Protein AF-A0A945VZC8-F1 (afdb_monomer_lite)

Secondary structure (DSSP, 8-state):
-PPP------------GGGSTT-EEEETTTEEEEEEEEEETTEEEEEETTT--EEEE-HHHHHTT----SSS-S-----PPPGGGSTT-EEE-SSS-EEEEEEEEETTEEEEEETTT--EEEE-HHHHHTT----TT---BTTTBB--SSS----TT-HHHHHHHHHHHHHHIIIIISTTSGGGTT-EE-GGGGBHHHHHHHHHHHHHT-SS-S-TTEEEESTTTSTT--EESTTT-EEEEHHHHHHHHT----SSSPTTEEEETTTTEEEEEEEEE-TTS-EEEEEEEEESSHHHHHHHHHHHHHHHHHHHHHHHHHTT-S-HHHHHHHHT--PPP---TT-S----------

Foldseek 3Di:
DDDDDDDDDDDDPPPDPCQDFQRWAAAPPQGIKTFHDDDDQAFTWIARPPPRDIDTGGVVCRNVNNDDRPVDDPDPPPPDQPPCQDFQRKFAAPQQGIKTFHDDPDQAWTWIARPPPRDIDTGGVVCRNVSVDDDQLRLRQLRQAGAHDDDLDPPPPPPLSVVLVVQLSVLCCLARPVCCDDPSPVAHEDSLSSHSVSSSVLLVVLVVVVAQHPPPFWHWDQCLLPNPDRYHDSNRIDIDGNQLVCQVPVQDDDDDAFPQWDQDPVVRWIWGWGWHADPVRDIDIGTQDTHNDSVVNVVSNFVVSLVVQLVVLVVCVVVSNHDPSSSVSSNVDGDDTPDPDPPPDDDPPDDDDD

Structure (mmCIF, N/CA/C/O backbone):
data_AF-A0A945VZC8-F1
#
_entry.id   AF-A0A945VZC8-F1
#
loop_
_atom_site.group_PDB
_atom_site.id
_atom_site.type_symbol
_atom_site.label_atom_id
_atom_site.label_alt_id
_atom_site.label_comp_id
_atom_site.label_asym_id
_atom_site.label_entity_id
_atom_site.label_seq_id
_atom_site.pdbx_PDB_ins_code
_atom_site.Cartn_x
_atom_site.Cartn_y
_atom_site.Cartn_z
_atom_site.occupancy
_atom_site.B_iso_or_equiv
_atom_site.auth_seq_id
_atom_site.auth_comp_id
_atom_site.auth_asym_id
_atom_site.auth_atom_id
_atom_site.pdbx_PDB_model_num
ATOM 1 N N . MET A 1 1 ? 90.413 2.490 -45.637 1.00 42.25 1 MET A N 1
ATOM 2 C CA . MET A 1 1 ? 89.866 2.852 -46.964 1.00 42.25 1 MET A CA 1
ATOM 3 C C . MET A 1 1 ? 88.617 2.009 -47.218 1.00 42.25 1 MET A C 1
ATOM 5 O O . MET A 1 1 ? 88.777 0.811 -47.419 1.00 42.25 1 MET A O 1
ATOM 9 N N . PRO A 1 2 ? 87.388 2.546 -47.124 1.00 40.03 2 PRO A N 1
ATOM 10 C CA . PRO A 1 2 ? 86.187 1.791 -47.471 1.00 40.03 2 PRO A CA 1
ATOM 11 C C . PRO A 1 2 ? 85.975 1.807 -48.992 1.00 40.03 2 PRO A C 1
ATOM 13 O O . PRO A 1 2 ? 86.081 2.849 -49.635 1.00 40.03 2 PRO A O 1
ATOM 16 N N . THR A 1 3 ? 85.696 0.640 -49.567 1.00 38.84 3 THR A N 1
ATOM 17 C CA . THR A 1 3 ? 85.387 0.455 -50.989 1.00 38.84 3 THR A CA 1
ATOM 18 C C . THR A 1 3 ? 84.028 1.077 -51.348 1.00 38.84 3 THR A C 1
ATOM 20 O O . THR A 1 3 ? 83.071 0.962 -50.576 1.00 38.84 3 THR A O 1
ATOM 23 N N . PRO A 1 4 ? 83.891 1.739 -52.512 1.00 42.59 4 PRO A N 1
ATOM 24 C CA . PRO A 1 4 ? 82.626 2.337 -52.913 1.00 42.59 4 PRO A CA 1
ATOM 25 C C . PRO A 1 4 ? 81.632 1.259 -53.360 1.00 42.59 4 PRO A C 1
ATOM 27 O O . PRO A 1 4 ? 81.915 0.421 -54.216 1.00 42.59 4 PRO A O 1
ATOM 30 N N . ARG A 1 5 ? 80.429 1.301 -52.781 1.00 37.59 5 ARG A N 1
ATOM 31 C CA . ARG A 1 5 ? 79.285 0.470 -53.175 1.00 37.59 5 ARG A CA 1
ATOM 32 C C . ARG A 1 5 ? 78.797 0.906 -54.559 1.00 37.59 5 ARG A C 1
ATOM 34 O O . ARG A 1 5 ? 78.208 1.977 -54.703 1.00 37.59 5 ARG A O 1
ATOM 41 N N . VAL A 1 6 ? 79.006 0.054 -55.559 1.00 43.59 6 VAL A N 1
ATOM 42 C CA . VAL A 1 6 ? 78.414 0.195 -56.894 1.00 43.59 6 VAL A CA 1
ATOM 43 C C . VAL A 1 6 ? 76.890 0.116 -56.764 1.00 43.59 6 VAL A C 1
ATOM 45 O O . VAL A 1 6 ? 76.336 -0.898 -56.337 1.00 43.59 6 VAL A O 1
ATOM 48 N N . LYS A 1 7 ? 76.195 1.209 -57.091 1.00 42.88 7 LYS A N 1
ATOM 49 C CA . LYS A 1 7 ? 74.736 1.215 -57.237 1.00 42.88 7 LYS A CA 1
ATOM 50 C C . LYS A 1 7 ? 74.393 0.623 -58.602 1.00 42.88 7 LYS A C 1
ATOM 52 O O . LYS A 1 7 ? 74.585 1.285 -59.615 1.00 42.88 7 LYS A O 1
ATOM 57 N N . ASN A 1 8 ? 73.844 -0.590 -58.622 1.00 36.81 8 ASN A N 1
ATOM 58 C CA . ASN A 1 8 ? 73.174 -1.102 -59.817 1.00 36.81 8 ASN A CA 1
ATOM 59 C C . ASN A 1 8 ? 71.902 -0.276 -60.083 1.00 36.81 8 ASN A C 1
ATOM 61 O O . ASN A 1 8 ? 71.066 -0.155 -59.178 1.00 36.81 8 ASN A O 1
ATOM 65 N N . PRO A 1 9 ? 71.707 0.272 -61.294 1.00 39.69 9 PRO A N 1
ATOM 66 C CA . PRO A 1 9 ? 70.454 0.911 -61.659 1.00 39.69 9 PRO A CA 1
ATOM 67 C C . PRO A 1 9 ? 69.383 -0.173 -61.836 1.00 39.69 9 PRO A C 1
ATOM 69 O O . PRO A 1 9 ? 69.501 -1.042 -62.694 1.00 39.69 9 PRO A O 1
ATOM 72 N N . ARG A 1 10 ? 68.324 -0.146 -61.019 1.00 36.91 10 ARG A N 1
ATOM 73 C CA . ARG A 1 10 ? 67.124 -0.953 -61.284 1.00 36.91 10 ARG A CA 1
ATOM 74 C C . ARG A 1 10 ? 66.257 -0.225 -62.303 1.00 36.91 10 ARG A C 1
ATOM 76 O O . ARG A 1 10 ? 65.386 0.558 -61.933 1.00 36.91 10 ARG A O 1
ATOM 83 N N . THR A 1 11 ? 66.478 -0.505 -63.579 1.00 43.47 11 THR A N 1
ATOM 84 C CA . THR A 1 11 ? 65.446 -0.372 -64.608 1.00 43.47 11 THR A CA 1
ATOM 85 C C . THR A 1 11 ? 64.621 -1.658 -64.619 1.00 43.47 11 THR A C 1
ATOM 87 O O . THR A 1 11 ? 65.109 -2.724 -64.971 1.00 43.47 11 THR A O 1
ATOM 90 N N . SER A 1 12 ? 63.367 -1.572 -64.178 1.00 39.38 12 SER A N 1
ATOM 91 C CA . SER A 1 12 ? 62.349 -2.603 -64.418 1.00 39.38 12 SER A CA 1
ATOM 92 C C . SER A 1 12 ? 60.968 -1.973 -64.274 1.00 39.38 12 SER A C 1
ATOM 94 O O . SER A 1 12 ? 60.291 -2.114 -63.256 1.00 39.38 12 SER A O 1
ATOM 96 N N . THR A 1 13 ? 60.545 -1.233 -65.296 1.00 48.62 13 THR A N 1
ATOM 97 C CA . THR A 1 13 ? 59.128 -0.968 -65.570 1.00 48.62 13 THR A CA 1
ATOM 98 C C . THR A 1 13 ? 58.495 -2.237 -66.134 1.00 48.62 13 THR A C 1
ATOM 100 O O . THR A 1 13 ? 58.135 -2.307 -67.302 1.00 48.62 13 THR A O 1
ATOM 103 N N . THR A 1 14 ? 58.383 -3.269 -65.304 1.00 51.91 14 THR A N 1
ATOM 104 C CA . THR A 1 14 ? 57.480 -4.389 -65.561 1.00 51.91 14 THR A CA 1
ATOM 105 C C . THR A 1 14 ? 56.117 -3.979 -65.026 1.00 51.91 14 THR A C 1
ATOM 107 O O . THR A 1 14 ? 55.941 -3.785 -63.821 1.00 51.91 14 THR A O 1
ATOM 110 N N . LYS A 1 15 ? 55.175 -3.752 -65.943 1.00 57.34 15 LYS A N 1
ATOM 111 C CA . LYS A 1 15 ? 53.761 -3.505 -65.652 1.00 57.34 15 LYS A CA 1
ATOM 112 C C . LYS A 1 15 ? 53.266 -4.701 -64.830 1.00 57.34 15 LYS A C 1
ATOM 114 O O . LYS A 1 15 ? 53.321 -5.824 -65.323 1.00 57.34 15 LYS A O 1
ATOM 119 N N . ASN A 1 16 ? 52.901 -4.503 -63.560 1.00 69.62 16 ASN A N 1
ATOM 120 C CA . ASN A 1 16 ? 52.359 -5.617 -62.785 1.00 69.62 16 ASN A CA 1
ATOM 121 C C . ASN A 1 16 ? 50.977 -5.964 -63.372 1.00 69.62 16 ASN A C 1
ATOM 123 O O . ASN A 1 16 ? 50.154 -5.053 -63.486 1.00 69.62 16 ASN A O 1
ATOM 127 N N . PRO A 1 17 ? 50.710 -7.231 -63.734 1.00 79.31 17 PRO A N 1
ATOM 128 C CA . PRO A 1 17 ? 49.444 -7.632 -64.358 1.00 79.31 17 PRO A CA 1
ATOM 129 C C . PRO A 1 17 ? 48.239 -7.409 -63.432 1.00 79.31 17 PRO A C 1
ATOM 131 O O . PRO A 1 17 ? 47.127 -7.179 -63.885 1.00 79.31 17 PRO A O 1
ATOM 134 N N . ASP A 1 18 ? 48.469 -7.380 -62.117 1.00 82.19 18 ASP A N 1
ATOM 135 C CA . ASP A 1 18 ? 47.458 -7.048 -61.111 1.00 82.19 18 ASP A CA 1
ATOM 136 C C . ASP A 1 18 ? 47.086 -5.550 -61.062 1.00 82.19 18 ASP A C 1
ATOM 138 O O . ASP A 1 18 ? 46.228 -5.166 -60.274 1.00 82.19 18 ASP A O 1
ATOM 142 N N . MET A 1 19 ? 47.704 -4.695 -61.883 1.00 88.56 19 MET A N 1
ATOM 143 C CA . MET A 1 19 ? 47.441 -3.250 -61.971 1.00 88.56 19 MET A CA 1
ATOM 144 C C . MET A 1 19 ? 46.997 -2.816 -63.374 1.00 88.56 19 MET A C 1
ATOM 146 O O . MET A 1 19 ? 47.158 -1.652 -63.748 1.00 88.56 19 MET A O 1
ATOM 150 N N . GLU A 1 20 ? 46.476 -3.743 -64.175 1.00 88.12 20 GLU A N 1
ATOM 151 C CA . GLU A 1 20 ? 45.868 -3.405 -65.459 1.00 88.12 20 GLU A CA 1
ATOM 152 C C . GLU A 1 20 ? 44.531 -2.676 -65.277 1.00 88.12 20 GLU A C 1
ATOM 154 O O . GLU A 1 20 ? 43.809 -2.884 -64.300 1.00 88.12 20 GLU A O 1
ATOM 159 N N . THR A 1 21 ? 44.215 -1.785 -66.218 1.00 89.38 21 THR A N 1
ATOM 160 C CA . THR A 1 21 ? 42.948 -1.047 -66.225 1.00 89.38 21 THR A CA 1
ATOM 161 C C . THR A 1 21 ? 41.769 -2.023 -66.274 1.00 89.38 21 THR A C 1
ATOM 163 O O . THR A 1 21 ? 41.770 -2.953 -67.076 1.00 89.38 21 THR A O 1
ATOM 166 N N . GLY A 1 22 ? 40.770 -1.804 -65.418 1.00 86.69 22 GLY A N 1
ATOM 167 C CA . GLY A 1 22 ? 39.594 -2.660 -65.250 1.00 86.69 22 GLY A CA 1
ATOM 168 C C . GLY A 1 22 ? 39.742 -3.743 -64.175 1.00 86.69 22 GLY A C 1
ATOM 169 O O . GLY A 1 22 ? 38.752 -4.365 -63.795 1.00 86.69 22 GLY A O 1
ATOM 170 N N . ILE A 1 23 ? 40.946 -3.970 -63.631 1.00 91.56 23 ILE A N 1
ATOM 171 C CA . ILE A 1 23 ? 41.131 -4.916 -62.522 1.00 91.56 23 ILE A CA 1
ATOM 172 C C . ILE A 1 23 ? 40.536 -4.341 -61.235 1.00 91.56 23 ILE A C 1
ATOM 174 O O . ILE A 1 23 ? 40.828 -3.209 -60.844 1.00 91.56 23 ILE A O 1
ATOM 178 N N . VAL A 1 24 ? 39.742 -5.156 -60.541 1.00 90.81 24 VAL A N 1
ATOM 179 C CA . VAL A 1 24 ? 39.107 -4.794 -59.271 1.00 90.81 24 VAL A CA 1
ATOM 180 C C . VAL A 1 24 ? 39.854 -5.425 -58.097 1.00 90.81 24 VAL A C 1
ATOM 182 O O . VAL A 1 24 ? 40.040 -6.638 -58.030 1.00 90.81 24 VAL A O 1
ATOM 185 N N . HIS A 1 25 ? 40.238 -4.589 -57.137 1.00 90.88 25 HIS A N 1
ATOM 186 C CA . HIS A 1 25 ? 40.805 -4.968 -55.842 1.00 90.88 25 HIS A CA 1
ATOM 187 C C . HIS A 1 25 ? 39.786 -4.751 -54.726 1.00 90.88 25 HIS A C 1
ATOM 189 O O . HIS A 1 25 ? 38.831 -3.996 -54.881 1.00 90.88 25 HIS A O 1
ATOM 195 N N . GLN A 1 26 ? 40.001 -5.373 -53.567 1.00 87.38 26 GLN A N 1
ATOM 196 C CA . GLN A 1 26 ? 39.149 -5.171 -52.392 1.00 87.38 26 GLN A CA 1
ATOM 197 C C . GLN A 1 26 ? 39.834 -4.271 -51.361 1.00 87.38 26 GLN A C 1
ATOM 199 O O . GLN A 1 26 ? 40.908 -4.597 -50.851 1.00 87.38 26 GLN A O 1
ATOM 204 N N . SER A 1 27 ? 39.201 -3.146 -51.013 1.00 87.00 27 SER A N 1
ATOM 205 C CA . SER A 1 27 ? 39.604 -2.351 -49.851 1.00 87.00 27 SER A CA 1
ATOM 206 C C . SER A 1 27 ? 39.140 -3.024 -48.561 1.00 87.00 27 SER A C 1
ATOM 208 O O . SER A 1 27 ? 38.022 -3.521 -48.466 1.00 87.00 27 SER A O 1
ATOM 210 N N . LYS A 1 28 ? 39.960 -2.964 -47.506 1.00 82.31 28 LYS A N 1
ATOM 211 C CA . LYS A 1 28 ? 39.637 -3.537 -46.188 1.00 82.31 28 LYS A CA 1
ATOM 212 C C . LYS A 1 28 ? 38.388 -2.944 -45.538 1.00 82.31 28 LYS A C 1
ATOM 214 O O . LYS A 1 28 ? 37.810 -3.571 -44.655 1.00 82.31 28 LYS A O 1
ATOM 219 N N . HIS A 1 29 ? 38.032 -1.707 -45.882 1.00 77.38 29 HIS A N 1
ATOM 220 C CA . HIS A 1 29 ? 36.982 -0.963 -45.177 1.00 77.38 29 HIS A CA 1
ATOM 221 C C . HIS A 1 29 ? 36.046 -0.164 -46.086 1.00 77.38 29 HIS A C 1
ATOM 223 O O . HIS A 1 29 ? 35.143 0.481 -45.565 1.00 77.38 29 HIS A O 1
ATOM 229 N N . TYR A 1 30 ? 36.291 -0.147 -47.397 1.00 80.94 30 TYR A N 1
ATOM 230 C CA . TYR A 1 30 ? 35.628 0.776 -48.324 1.00 80.94 30 TYR A CA 1
ATOM 231 C C . TYR A 1 30 ? 35.139 0.084 -49.607 1.00 80.94 30 TYR A C 1
ATOM 233 O O . TYR A 1 30 ? 34.894 0.750 -50.603 1.00 80.94 30 TYR A O 1
ATOM 241 N N . GLY A 1 31 ? 35.028 -1.248 -49.587 1.00 82.50 31 GLY A N 1
ATOM 242 C CA . GLY A 1 31 ? 34.472 -2.018 -50.698 1.00 82.50 31 GLY A CA 1
ATOM 243 C C . GLY A 1 31 ? 35.411 -2.184 -51.905 1.00 82.50 31 GLY A C 1
ATOM 244 O O . GLY A 1 31 ? 36.629 -1.988 -51.781 1.00 82.50 31 GLY A O 1
ATOM 245 N N . PRO A 1 32 ? 34.863 -2.588 -53.066 1.00 88.75 32 PRO A N 1
ATOM 246 C CA . PRO A 1 32 ? 35.633 -2.881 -54.271 1.00 88.75 32 PRO A CA 1
ATOM 247 C C . PRO A 1 32 ? 36.154 -1.617 -54.965 1.00 88.75 32 PRO A C 1
ATOM 249 O O . PRO A 1 32 ? 35.458 -0.601 -55.074 1.00 88.75 32 PRO A O 1
ATOM 252 N N . VAL A 1 33 ? 37.376 -1.709 -55.486 1.00 91.88 33 VAL A N 1
ATOM 253 C CA . VAL A 1 33 ? 38.143 -0.608 -56.070 1.00 91.88 33 VAL A CA 1
ATOM 254 C C . VAL A 1 33 ? 38.693 -1.013 -57.432 1.00 91.88 33 VAL A C 1
ATOM 256 O O . VAL A 1 33 ? 39.518 -1.916 -57.523 1.00 91.88 33 VAL A O 1
ATOM 259 N N . GLU A 1 34 ? 38.264 -0.329 -58.484 1.00 94.94 34 GLU A N 1
ATOM 260 C CA . GLU A 1 34 ? 38.674 -0.579 -59.865 1.00 94.94 34 GLU A CA 1
ATOM 261 C C . GLU A 1 34 ? 39.904 0.256 -60.239 1.00 94.94 34 GLU A C 1
ATOM 263 O O . GLU A 1 34 ? 39.961 1.457 -59.962 1.00 94.94 34 GLU A O 1
ATOM 268 N N . VAL A 1 35 ? 40.889 -0.361 -60.892 1.00 94.50 35 VAL A N 1
ATOM 269 C CA . VAL A 1 35 ? 42.043 0.343 -61.459 1.00 94.50 35 VAL A CA 1
ATOM 270 C C . VAL A 1 35 ? 41.637 1.035 -62.754 1.00 94.50 35 VAL A C 1
ATOM 272 O O . VAL A 1 35 ? 41.251 0.386 -63.718 1.00 94.50 35 VAL A O 1
ATOM 275 N N . LEU A 1 36 ? 41.772 2.358 -62.799 1.00 93.88 36 LEU A N 1
ATOM 276 C CA . LEU A 1 36 ? 41.496 3.146 -64.000 1.00 93.88 36 LEU A CA 1
ATOM 277 C C . LEU A 1 36 ? 42.766 3.376 -64.822 1.00 93.88 36 LEU A C 1
ATOM 279 O O . LEU A 1 36 ? 42.755 3.269 -66.046 1.00 93.88 36 LEU A O 1
ATOM 283 N N . GLU A 1 37 ? 43.876 3.690 -64.153 1.00 93.00 37 GLU A N 1
ATOM 284 C CA . GLU A 1 37 ? 45.106 4.109 -64.826 1.00 93.00 37 GLU A CA 1
ATOM 285 C C . GLU A 1 37 ? 46.348 3.752 -64.002 1.00 93.00 37 GLU A C 1
ATOM 287 O O . GLU A 1 37 ? 46.431 4.064 -62.812 1.00 93.00 37 GLU A O 1
ATOM 292 N N . TYR A 1 38 ? 47.358 3.160 -64.643 1.00 90.88 38 TYR A N 1
ATOM 293 C CA . TYR A 1 38 ? 48.664 2.899 -64.039 1.00 90.88 38 TYR A CA 1
ATOM 294 C C . TYR A 1 38 ? 49.755 3.716 -64.735 1.00 90.88 38 TYR A C 1
ATOM 296 O O . TYR A 1 38 ? 50.082 3.462 -65.892 1.00 90.88 38 TYR A O 1
ATOM 304 N N . ILE A 1 39 ? 50.370 4.653 -64.005 1.00 88.38 39 ILE A N 1
ATOM 305 C CA . ILE A 1 39 ? 51.540 5.403 -64.489 1.00 88.38 39 ILE A CA 1
ATOM 306 C C . ILE A 1 39 ? 52.826 4.766 -63.948 1.00 88.38 39 ILE A C 1
ATOM 308 O O . ILE A 1 39 ? 53.777 4.519 -64.685 1.00 88.38 39 ILE A O 1
ATOM 312 N N . LYS A 1 40 ? 52.876 4.518 -62.635 1.00 87.88 40 LYS A N 1
ATOM 313 C CA . LYS A 1 40 ? 54.006 3.888 -61.932 1.00 87.88 40 LYS A CA 1
ATOM 314 C C . LYS A 1 40 ? 53.572 3.399 -60.552 1.00 87.88 40 LYS A C 1
ATOM 316 O O . LYS A 1 40 ? 52.505 3.762 -60.068 1.00 87.88 40 LYS A O 1
ATOM 321 N N . ALA A 1 41 ? 54.423 2.631 -59.874 1.00 87.25 41 ALA A N 1
ATOM 322 C CA . ALA A 1 41 ? 54.064 1.925 -58.641 1.00 87.25 41 ALA A CA 1
ATOM 323 C C . ALA A 1 41 ? 53.503 2.806 -57.504 1.00 87.25 41 ALA A C 1
ATOM 325 O O . ALA A 1 41 ? 52.757 2.291 -56.676 1.00 87.25 41 ALA A O 1
ATOM 326 N N . ASN A 1 42 ? 53.834 4.100 -57.446 1.00 89.81 42 ASN A N 1
ATOM 327 C CA . ASN A 1 42 ? 53.315 5.059 -56.462 1.00 89.81 42 ASN A CA 1
ATOM 328 C C . ASN A 1 42 ? 52.272 6.044 -57.022 1.00 89.81 42 ASN A C 1
ATOM 330 O O . ASN A 1 42 ? 51.939 7.023 -56.361 1.00 89.81 42 ASN A O 1
ATOM 334 N N . LYS A 1 43 ? 51.818 5.836 -58.260 1.00 91.81 43 LYS A N 1
ATOM 335 C CA . LYS A 1 43 ? 50.870 6.710 -58.947 1.00 91.81 43 LYS A CA 1
ATOM 336 C C . LYS A 1 43 ? 49.943 5.866 -59.822 1.00 91.81 43 LYS A C 1
ATOM 338 O O . LYS A 1 43 ? 50.158 5.726 -61.026 1.00 91.81 43 LYS A O 1
ATOM 343 N N . VAL A 1 44 ? 48.939 5.291 -59.170 1.00 93.19 44 VAL A N 1
ATOM 344 C CA . VAL A 1 44 ? 47.866 4.499 -59.780 1.00 93.19 44 VAL A CA 1
ATOM 345 C C . VAL A 1 44 ? 46.534 5.176 -59.466 1.00 93.19 44 VAL A C 1
ATOM 347 O O . VAL A 1 44 ? 46.275 5.478 -58.300 1.00 93.19 44 VAL A O 1
ATOM 350 N N . ARG A 1 45 ? 45.717 5.447 -60.486 1.00 95.88 45 ARG A N 1
ATOM 351 C CA . ARG A 1 45 ? 44.372 6.011 -60.337 1.00 95.88 45 ARG A CA 1
ATOM 352 C C . ARG A 1 45 ? 43.376 4.878 -60.194 1.00 95.88 45 ARG A C 1
ATOM 354 O O . ARG A 1 45 ? 43.358 3.961 -61.016 1.00 95.88 45 ARG A O 1
ATOM 361 N N . VAL A 1 46 ? 42.540 4.961 -59.172 1.00 94.75 46 VAL A N 1
ATOM 362 C CA . VAL A 1 46 ? 41.521 3.956 -58.883 1.00 94.75 46 VAL A CA 1
ATOM 363 C C . VAL A 1 46 ? 40.185 4.607 -58.543 1.00 94.75 46 VAL A C 1
ATOM 365 O O . VAL A 1 46 ? 40.165 5.738 -58.052 1.00 94.75 46 VAL A O 1
ATOM 368 N N . ARG A 1 47 ? 39.085 3.890 -58.776 1.00 95.06 47 ARG A N 1
ATOM 369 C CA . ARG A 1 47 ? 37.717 4.309 -58.453 1.00 95.06 47 ARG A CA 1
ATOM 370 C C . ARG A 1 47 ? 37.077 3.339 -57.467 1.00 95.06 47 ARG A C 1
ATOM 372 O O . ARG A 1 47 ? 37.094 2.132 -57.688 1.00 95.06 47 ARG A O 1
ATOM 379 N N . PHE A 1 48 ? 36.477 3.858 -56.402 1.00 90.94 48 PHE A N 1
ATOM 380 C CA . PHE A 1 48 ? 35.598 3.085 -55.527 1.00 90.94 48 PHE A CA 1
ATOM 381 C C . PHE A 1 48 ? 34.276 2.835 -56.249 1.00 90.94 48 PHE A C 1
ATOM 383 O O . PHE A 1 48 ? 33.583 3.778 -56.625 1.00 90.94 48 PHE A O 1
ATOM 390 N N . THR A 1 49 ? 33.936 1.567 -56.460 1.00 86.94 49 THR A N 1
ATOM 391 C CA . THR A 1 49 ? 32.759 1.172 -57.255 1.00 86.94 49 THR A CA 1
ATOM 392 C C . THR A 1 49 ? 31.439 1.638 -56.638 1.00 86.94 49 THR A C 1
ATOM 394 O O . THR A 1 49 ? 30.533 2.033 -57.363 1.00 86.94 49 THR A O 1
ATOM 397 N N . GLU A 1 50 ? 31.343 1.651 -55.306 1.00 81.75 50 GLU A N 1
ATOM 398 C CA . GLU A 1 50 ? 30.111 1.999 -54.589 1.00 81.75 50 GLU A CA 1
ATOM 399 C C . GLU A 1 50 ? 29.866 3.510 -54.489 1.00 81.75 50 GLU A C 1
ATOM 401 O O . GLU A 1 50 ? 28.730 3.960 -54.611 1.00 81.75 50 GLU A O 1
ATOM 406 N N . SER A 1 51 ? 30.913 4.308 -54.264 1.00 82.56 51 SER A N 1
ATOM 407 C CA . SER A 1 51 ? 30.778 5.764 -54.116 1.00 82.56 51 SER A CA 1
ATOM 408 C C . SER A 1 51 ? 31.037 6.538 -55.408 1.00 82.56 51 SER A C 1
ATOM 410 O O . SER A 1 51 ? 30.754 7.731 -55.475 1.00 82.56 51 SER A O 1
ATOM 412 N N . GLY A 1 52 ? 31.642 5.896 -56.413 1.00 87.44 52 GLY A N 1
ATOM 413 C CA . GLY A 1 52 ? 32.162 6.554 -57.611 1.00 87.44 52 GLY A CA 1
ATOM 414 C C . GLY A 1 52 ? 33.404 7.417 -57.361 1.00 87.44 52 GLY A C 1
ATOM 415 O O . GLY A 1 52 ? 33.897 8.056 -58.288 1.00 87.44 52 GLY A O 1
ATOM 416 N N . THR A 1 53 ? 33.929 7.449 -56.133 1.00 91.56 53 THR A N 1
ATOM 417 C CA . THR A 1 53 ? 35.043 8.328 -55.767 1.00 91.56 53 THR A CA 1
ATOM 418 C C . THR A 1 53 ? 36.348 7.853 -56.380 1.00 91.56 53 THR A C 1
ATOM 420 O O . THR A 1 53 ? 36.702 6.679 -56.289 1.00 91.56 53 THR A O 1
ATOM 423 N N . GLU A 1 54 ? 37.108 8.780 -56.954 1.00 95.56 54 GLU A N 1
ATOM 424 C CA . GLU A 1 54 ? 38.403 8.492 -57.561 1.00 95.56 54 GLU A CA 1
ATOM 425 C C . GLU A 1 54 ? 39.557 9.043 -56.737 1.00 95.56 54 GLU A C 1
ATOM 427 O O . GLU A 1 54 ? 39.530 10.187 -56.279 1.00 95.56 54 GLU A O 1
ATOM 432 N N . ILE A 1 55 ? 40.604 8.235 -56.582 1.00 94.19 55 ILE A N 1
ATOM 433 C CA . ILE A 1 55 ? 41.817 8.625 -55.867 1.00 94.19 55 ILE A CA 1
ATOM 434 C C . ILE A 1 55 ? 43.074 8.174 -56.612 1.00 94.19 55 ILE A C 1
ATOM 436 O O . ILE A 1 55 ? 43.051 7.255 -57.431 1.00 94.19 55 ILE A O 1
ATOM 440 N N . TRP A 1 56 ? 44.199 8.791 -56.259 1.00 95.12 56 TRP A N 1
ATOM 441 C CA . TRP A 1 56 ? 45.531 8.312 -56.618 1.00 95.12 56 TRP A CA 1
ATOM 442 C C . TRP A 1 56 ? 46.167 7.594 -55.427 1.00 95.12 56 TRP A C 1
ATOM 444 O O . TRP A 1 56 ? 46.102 8.083 -54.299 1.00 95.12 56 TRP A O 1
ATOM 454 N N . GLY A 1 57 ? 46.805 6.451 -55.671 1.00 91.56 57 GLY A N 1
ATOM 455 C CA . GLY A 1 57 ? 47.430 5.645 -54.627 1.00 91.56 57 GLY A CA 1
ATOM 456 C C . GLY A 1 57 ? 48.641 4.843 -55.096 1.00 91.56 57 GLY A C 1
ATOM 457 O O . GLY A 1 57 ? 49.018 4.838 -56.271 1.00 91.56 57 GLY A O 1
ATOM 458 N N . TYR A 1 58 ? 49.261 4.152 -54.142 1.00 94.06 58 TYR A N 1
ATOM 459 C CA . TYR A 1 58 ? 50.349 3.218 -54.399 1.00 94.06 58 TYR A CA 1
ATOM 460 C C . TYR A 1 58 ? 49.771 1.859 -54.796 1.00 94.06 58 TYR A C 1
ATOM 462 O O . TYR A 1 58 ? 48.891 1.333 -54.119 1.00 94.06 58 TYR A O 1
ATOM 470 N N . SER A 1 59 ? 50.333 1.239 -55.833 1.00 91.06 59 SER A N 1
ATOM 471 C CA . SER A 1 59 ? 50.019 -0.139 -56.248 1.00 91.06 59 SER A CA 1
ATOM 472 C C . SER A 1 59 ? 50.077 -1.125 -55.077 1.00 91.06 59 SER A C 1
ATOM 474 O O . SER A 1 59 ? 49.195 -1.961 -54.920 1.00 91.06 59 SER A O 1
ATOM 476 N N . ALA A 1 60 ? 51.067 -0.995 -54.187 1.00 92.00 60 ALA A N 1
ATOM 477 C CA . ALA A 1 60 ? 51.172 -1.830 -52.994 1.00 92.00 60 ALA A CA 1
ATOM 478 C C . ALA A 1 60 ? 49.994 -1.640 -52.023 1.00 92.00 60 ALA A C 1
ATOM 480 O O . ALA A 1 60 ? 49.519 -2.619 -51.452 1.00 92.00 60 ALA A O 1
ATOM 481 N N . ASP A 1 61 ? 49.504 -0.415 -51.838 1.00 91.38 61 ASP A N 1
ATOM 482 C CA . ASP A 1 61 ? 48.369 -0.151 -50.951 1.00 91.38 61 ASP A CA 1
ATOM 483 C C . ASP A 1 61 ? 47.050 -0.621 -51.555 1.00 91.38 61 ASP A C 1
ATOM 485 O O . ASP A 1 61 ? 46.186 -1.088 -50.817 1.00 91.38 61 ASP A O 1
ATOM 489 N N . ILE A 1 62 ? 46.916 -0.564 -52.882 1.00 91.56 62 ILE A N 1
ATOM 490 C CA . ILE A 1 62 ? 45.760 -1.100 -53.608 1.00 91.56 62 ILE A CA 1
ATOM 491 C C . ILE A 1 62 ? 45.683 -2.621 -53.415 1.00 91.56 62 ILE A C 1
ATOM 493 O O . ILE A 1 62 ? 44.672 -3.109 -52.918 1.00 91.56 62 ILE A O 1
ATOM 497 N N . ARG A 1 63 ? 46.783 -3.355 -53.652 1.00 91.88 63 ARG A N 1
ATOM 498 C CA . ARG A 1 63 ? 46.831 -4.825 -53.456 1.00 91.88 63 ARG A CA 1
ATOM 499 C C . ARG A 1 63 ? 46.552 -5.254 -52.030 1.00 91.88 63 ARG A C 1
ATOM 501 O O . ARG A 1 63 ? 45.915 -6.268 -51.786 1.00 91.88 63 ARG A O 1
ATOM 508 N N . ASN A 1 64 ? 47.057 -4.480 -51.075 1.00 88.50 64 ASN A N 1
ATOM 509 C CA . ASN A 1 64 ? 46.881 -4.771 -49.659 1.00 88.50 64 ASN A CA 1
ATOM 510 C C . ASN A 1 64 ? 45.546 -4.241 -49.100 1.00 88.50 64 ASN A C 1
ATOM 512 O O . ASN A 1 64 ? 45.340 -4.307 -47.882 1.00 88.50 64 ASN A O 1
ATOM 516 N N . GLY A 1 65 ? 44.678 -3.664 -49.940 1.00 88.50 65 GLY A N 1
ATOM 517 C CA . GLY A 1 65 ? 43.373 -3.130 -49.552 1.00 88.50 65 GLY A CA 1
ATOM 518 C C . GLY A 1 65 ? 43.433 -1.941 -48.586 1.00 88.50 65 GLY A C 1
ATOM 519 O O . GLY A 1 65 ? 42.531 -1.753 -47.773 1.00 88.50 65 GLY A O 1
ATOM 520 N N . ARG A 1 66 ? 44.515 -1.155 -48.600 1.00 88.44 66 ARG A N 1
ATOM 521 C CA . ARG A 1 66 ? 44.754 -0.027 -47.673 1.00 88.44 66 ARG A CA 1
ATOM 522 C C . ARG A 1 66 ? 44.264 1.324 -48.197 1.00 88.44 66 ARG A C 1
ATOM 524 O O . ARG A 1 66 ? 44.332 2.315 -47.469 1.00 88.44 66 ARG A O 1
ATOM 531 N N . VAL A 1 67 ? 43.757 1.363 -49.425 1.00 89.50 67 VAL A N 1
ATOM 532 C CA . VAL A 1 67 ? 43.154 2.554 -50.029 1.00 89.50 67 VAL A CA 1
ATOM 533 C C . VAL A 1 67 ? 41.878 2.976 -49.297 1.00 89.50 67 VAL A C 1
ATOM 535 O O . VAL A 1 67 ? 41.059 2.136 -48.913 1.00 89.50 67 VAL A O 1
ATOM 538 N N . LYS A 1 68 ? 41.733 4.288 -49.076 1.00 89.00 68 LYS A N 1
ATOM 539 C CA . LYS A 1 68 ? 40.635 4.892 -48.312 1.00 89.00 68 LYS A CA 1
ATOM 540 C C . LYS A 1 68 ? 39.749 5.724 -49.220 1.00 89.00 68 LYS A C 1
ATOM 542 O O . LYS A 1 68 ? 40.274 6.526 -49.985 1.00 89.00 68 LYS A O 1
ATOM 547 N N . ASP A 1 69 ? 38.442 5.579 -49.066 1.00 86.81 69 ASP A N 1
ATOM 548 C CA . ASP A 1 69 ? 37.481 6.436 -49.744 1.00 86.81 69 ASP A CA 1
ATOM 549 C C . ASP A 1 69 ? 37.255 7.720 -48.923 1.00 86.81 69 ASP A C 1
ATOM 551 O O . ASP A 1 69 ? 36.753 7.635 -47.796 1.00 86.81 69 ASP A O 1
ATOM 555 N N . PRO A 1 70 ? 37.644 8.906 -49.427 1.00 84.94 70 PRO A N 1
ATOM 556 C CA . PRO A 1 70 ? 37.448 10.168 -48.721 1.00 84.94 70 PRO A CA 1
ATOM 557 C C . PRO A 1 70 ? 35.977 10.610 -48.660 1.00 84.94 70 PRO A C 1
ATOM 559 O O . PRO A 1 70 ? 35.638 11.416 -47.792 1.00 84.94 70 PRO A O 1
ATOM 562 N N . SER A 1 71 ? 35.103 10.096 -49.533 1.00 81.31 71 SER A N 1
ATOM 563 C CA . SER A 1 71 ? 33.665 10.402 -49.504 1.00 81.31 71 SER A CA 1
ATOM 564 C C . SER A 1 71 ? 32.944 9.688 -48.355 1.00 81.31 71 SER A C 1
ATOM 566 O O . SER A 1 71 ? 31.961 10.196 -47.810 1.00 81.31 71 SER A O 1
ATOM 568 N N . ILE A 1 72 ? 33.477 8.543 -47.917 1.00 73.06 72 ILE A N 1
ATOM 569 C CA . ILE A 1 72 ? 32.926 7.749 -46.823 1.00 73.06 72 ILE A CA 1
ATOM 570 C C . ILE A 1 72 ? 33.584 8.185 -45.511 1.00 73.06 72 ILE A C 1
ATOM 572 O O . ILE A 1 72 ? 34.676 7.744 -45.134 1.00 73.06 72 ILE A O 1
ATOM 576 N N . LYS A 1 73 ? 32.885 9.032 -44.749 1.00 71.12 73 LYS A N 1
ATOM 577 C CA . LYS A 1 73 ? 33.271 9.335 -43.365 1.00 71.12 73 LYS A CA 1
ATOM 578 C C . LYS A 1 73 ? 33.202 8.040 -42.542 1.00 71.12 73 LYS A C 1
ATOM 580 O O . LYS A 1 73 ? 32.117 7.524 -42.284 1.00 71.12 73 LYS A O 1
ATOM 585 N N . LYS A 1 74 ? 34.354 7.515 -42.099 1.00 57.22 74 LYS A N 1
ATOM 586 C CA . LYS A 1 74 ? 34.445 6.423 -41.109 1.00 57.22 74 LYS A CA 1
ATOM 587 C C . LYS A 1 74 ? 33.842 6.888 -39.779 1.00 57.22 74 LYS A C 1
ATOM 589 O O . LYS A 1 74 ? 34.579 7.379 -38.935 1.00 57.22 74 LYS A O 1
ATOM 594 N N . ASN A 1 75 ? 32.519 6.804 -39.640 1.00 50.78 75 ASN A N 1
ATOM 595 C CA . ASN A 1 75 ? 31.773 6.658 -38.384 1.00 50.78 75 ASN A CA 1
ATOM 596 C C . ASN A 1 75 ? 30.259 6.750 -38.634 1.00 50.78 75 ASN A C 1
ATOM 598 O O . ASN A 1 75 ? 29.596 7.688 -38.206 1.00 50.78 75 ASN A O 1
ATOM 602 N N . VAL A 1 76 ? 29.687 5.720 -39.254 1.00 49.09 76 VAL A N 1
ATOM 603 C CA . VAL A 1 76 ? 28.326 5.308 -38.889 1.00 49.09 76 VAL A CA 1
ATOM 604 C C . VAL A 1 76 ? 28.459 3.939 -38.239 1.00 49.09 76 VAL A C 1
ATOM 606 O O . VAL A 1 76 ? 28.224 2.903 -38.854 1.00 49.09 76 VAL A O 1
ATOM 609 N N . TYR A 1 77 ? 28.928 3.925 -36.991 1.00 42.16 77 TYR A N 1
ATOM 610 C CA . TYR A 1 77 ? 28.791 2.749 -36.140 1.00 42.16 77 TYR A CA 1
ATOM 611 C C . TYR A 1 77 ? 27.290 2.527 -35.943 1.00 42.16 77 TYR A C 1
ATOM 613 O O . TYR A 1 77 ? 26.668 3.198 -35.124 1.00 42.16 77 TYR A O 1
ATOM 621 N N . LYS A 1 78 ? 26.680 1.630 -36.725 1.00 46.25 78 LYS A N 1
ATOM 622 C CA . LYS A 1 78 ? 25.401 1.043 -36.330 1.00 46.25 78 LYS A CA 1
ATOM 623 C C . LYS A 1 78 ? 25.745 0.027 -35.243 1.00 46.25 78 LYS A C 1
ATOM 625 O O . LYS A 1 78 ? 26.389 -0.970 -35.574 1.00 46.25 78 LYS A O 1
ATOM 630 N N . PRO A 1 79 ? 25.409 0.268 -33.962 1.00 52.97 79 PRO A N 1
ATOM 631 C CA . PRO A 1 79 ? 25.622 -0.738 -32.937 1.00 52.97 79 PRO A CA 1
ATOM 632 C C . PRO A 1 79 ? 24.898 -2.006 -33.377 1.00 52.97 79 PRO A C 1
ATOM 634 O O . PRO A 1 79 ? 23.675 -2.011 -33.513 1.00 52.97 79 PRO A O 1
ATOM 637 N N . ARG A 1 80 ? 25.659 -3.073 -33.634 1.00 69.62 80 ARG A N 1
ATOM 638 C CA . ARG A 1 80 ? 25.089 -4.406 -33.816 1.00 69.62 80 ARG A CA 1
ATOM 639 C C . ARG A 1 80 ? 24.288 -4.708 -32.550 1.00 69.62 80 ARG A C 1
ATOM 641 O O . ARG A 1 80 ? 24.820 -4.569 -31.448 1.00 69.62 80 ARG A O 1
ATOM 648 N N . CYS A 1 81 ? 23.010 -5.041 -32.710 1.00 79.94 81 CYS A N 1
ATOM 649 C CA . CYS A 1 81 ? 22.183 -5.473 -31.593 1.00 79.94 81 CYS A CA 1
ATOM 650 C C . CYS A 1 81 ? 22.859 -6.686 -30.935 1.00 79.94 81 CYS A C 1
ATOM 652 O O . CYS A 1 81 ? 23.181 -7.632 -31.657 1.00 79.94 81 CYS A O 1
ATOM 654 N N . PRO A 1 82 ? 23.120 -6.663 -29.617 1.00 88.56 82 PRO A N 1
ATOM 655 C CA . PRO A 1 82 ? 23.576 -7.846 -28.897 1.00 88.56 82 PRO A CA 1
ATOM 656 C C . PRO A 1 82 ? 22.586 -9.003 -29.066 1.00 88.56 82 PRO A C 1
ATOM 658 O O . PRO A 1 82 ? 21.378 -8.763 -29.106 1.00 88.56 82 PRO A O 1
ATOM 661 N N . ASP A 1 83 ? 23.086 -10.238 -29.130 1.00 86.25 83 ASP A N 1
ATOM 662 C CA . ASP A 1 83 ? 22.257 -11.430 -29.370 1.00 86.25 83 ASP A CA 1
ATOM 663 C C . ASP A 1 83 ? 21.166 -11.594 -28.294 1.00 86.25 83 ASP A C 1
ATOM 665 O O . ASP A 1 83 ? 20.019 -11.919 -28.592 1.00 86.25 83 ASP A O 1
ATOM 669 N N . ASP A 1 84 ? 21.484 -11.256 -27.040 1.00 90.62 84 ASP A N 1
ATOM 670 C CA . ASP A 1 84 ? 20.545 -11.295 -25.916 1.00 90.62 84 ASP A CA 1
ATOM 671 C C . ASP A 1 84 ? 19.510 -10.157 -25.931 1.00 90.62 84 ASP A C 1
ATOM 673 O O . ASP A 1 84 ? 18.529 -10.208 -25.196 1.00 90.62 84 ASP A O 1
ATOM 677 N N . MET A 1 85 ? 19.693 -9.141 -26.773 1.00 94.00 85 MET A N 1
ATOM 678 C CA . MET A 1 85 ? 18.823 -7.961 -26.881 1.00 94.00 85 MET A CA 1
ATOM 679 C C . MET A 1 85 ? 18.004 -7.949 -28.177 1.00 94.00 85 MET A C 1
ATOM 681 O O . MET A 1 85 ? 17.382 -6.939 -28.508 1.00 94.00 85 MET A O 1
ATOM 685 N N . GLY A 1 86 ? 18.009 -9.059 -28.919 1.00 86.81 86 GLY A N 1
ATOM 686 C CA . GLY A 1 86 ? 17.141 -9.246 -30.074 1.00 86.81 86 GLY A CA 1
ATOM 687 C C . GLY A 1 86 ? 15.657 -9.140 -29.711 1.00 86.81 86 GLY A C 1
ATOM 688 O O . GLY A 1 86 ? 15.242 -9.429 -28.588 1.00 86.81 86 GLY A O 1
ATOM 689 N N . VAL A 1 87 ? 14.840 -8.720 -30.678 1.00 90.88 87 VAL A N 1
ATOM 690 C CA . VAL A 1 87 ? 13.379 -8.682 -30.522 1.00 90.88 87 VAL A CA 1
ATOM 691 C C . VAL A 1 87 ? 12.864 -10.087 -30.210 1.00 90.88 87 VAL A C 1
ATOM 693 O O . VAL A 1 87 ? 13.256 -11.052 -30.861 1.00 90.88 87 VAL A O 1
ATOM 696 N N . GLY A 1 88 ? 11.987 -10.198 -29.212 1.00 89.31 88 GLY A N 1
ATOM 697 C CA . GLY A 1 88 ? 11.452 -11.476 -28.738 1.00 89.31 88 GLY A CA 1
ATOM 698 C C . GLY A 1 88 ? 12.287 -12.149 -27.646 1.00 89.31 88 GLY A C 1
ATOM 699 O O . GLY A 1 88 ? 11.781 -13.061 -26.995 1.00 89.31 88 GLY A O 1
ATOM 700 N N . SER A 1 89 ? 13.512 -11.683 -27.375 1.00 93.00 89 SER A N 1
ATOM 701 C CA . SER A 1 89 ? 14.313 -12.192 -26.257 1.00 93.00 89 SER A CA 1
ATOM 702 C C . SER A 1 89 ? 13.607 -11.946 -24.923 1.00 93.00 89 SER A C 1
ATOM 704 O O . SER A 1 89 ? 13.075 -10.861 -24.679 1.00 93.00 89 SER A O 1
ATOM 706 N N . ILE A 1 90 ? 13.609 -12.954 -24.048 1.00 97.12 90 ILE A N 1
ATOM 707 C CA . ILE A 1 90 ? 12.976 -12.892 -22.727 1.00 97.12 90 ILE A CA 1
ATOM 708 C C . ILE A 1 90 ? 14.052 -12.762 -21.655 1.00 97.12 90 ILE A C 1
ATOM 710 O O . ILE A 1 90 ? 14.991 -13.553 -21.609 1.00 97.12 90 ILE A O 1
ATOM 714 N N . HIS A 1 91 ? 13.872 -11.800 -20.752 1.00 97.88 91 HIS A N 1
ATOM 715 C CA . HIS A 1 91 ? 14.723 -11.612 -19.577 1.00 97.88 91 HIS A CA 1
ATOM 716 C C . HIS A 1 91 ? 13.897 -11.689 -18.298 1.00 97.88 91 HIS A C 1
ATOM 718 O O . HIS A 1 91 ? 12.717 -11.335 -18.273 1.00 97.88 91 HIS A O 1
ATOM 724 N N . LYS A 1 92 ? 14.530 -12.136 -17.211 1.00 97.69 92 LYS A N 1
ATOM 725 C CA . LYS A 1 92 ? 13.931 -12.131 -15.874 1.00 97.69 92 LYS A CA 1
ATOM 726 C C . LYS A 1 92 ? 14.371 -10.882 -15.127 1.00 97.69 92 LYS A C 1
ATOM 728 O O . LYS A 1 92 ? 15.558 -10.579 -15.061 1.00 97.69 92 LYS A O 1
ATOM 733 N N . SER A 1 93 ? 13.419 -10.182 -14.526 1.00 97.00 93 SER A N 1
ATOM 734 C CA . SER A 1 93 ? 13.725 -9.181 -13.510 1.00 97.00 93 SER A CA 1
ATOM 735 C C . SER A 1 93 ? 13.885 -9.847 -12.142 1.00 97.00 93 SER A C 1
ATOM 737 O O . SER A 1 93 ? 13.345 -10.923 -11.885 1.00 97.00 93 SER A O 1
ATOM 739 N N . ASN A 1 94 ? 14.568 -9.167 -11.226 1.00 96.44 94 ASN A N 1
ATOM 740 C CA . ASN A 1 94 ? 14.809 -9.671 -9.875 1.00 96.44 94 ASN A CA 1
ATOM 741 C C . ASN A 1 94 ? 13.532 -9.731 -9.024 1.00 96.44 94 ASN A C 1
ATOM 743 O O . ASN A 1 94 ? 13.491 -10.431 -8.020 1.00 96.44 94 ASN A O 1
ATOM 747 N N . ASN A 1 95 ? 12.515 -8.930 -9.355 1.00 94.06 95 ASN A N 1
ATOM 748 C CA . ASN A 1 95 ? 11.382 -8.670 -8.460 1.00 94.06 95 ASN A CA 1
ATOM 749 C C . ASN A 1 95 ? 10.024 -8.489 -9.161 1.00 94.06 95 ASN A C 1
ATOM 751 O O . ASN A 1 95 ? 9.025 -8.331 -8.464 1.00 94.06 95 ASN A O 1
ATOM 755 N N . TYR A 1 96 ? 9.988 -8.449 -10.492 1.00 96.00 96 TYR A N 1
ATOM 756 C CA . TYR A 1 96 ? 8.852 -7.975 -11.296 1.00 96.00 96 TYR A CA 1
ATOM 757 C C . TYR A 1 96 ? 8.530 -8.933 -12.456 1.00 96.00 96 TYR A C 1
ATOM 759 O O . TYR A 1 96 ? 8.096 -8.529 -13.531 1.00 96.00 96 TYR A O 1
ATOM 767 N N . GLY A 1 97 ? 8.806 -10.224 -12.264 1.00 94.88 97 GLY A N 1
ATOM 768 C CA . GLY A 1 97 ? 8.563 -11.250 -13.274 1.00 94.88 97 GLY A CA 1
ATOM 769 C C . GLY A 1 97 ? 9.462 -11.123 -14.507 1.00 94.88 97 GLY A C 1
ATOM 770 O O . GLY A 1 97 ? 10.588 -10.624 -14.435 1.00 94.88 97 GLY A O 1
ATOM 771 N N . SER A 1 98 ? 8.971 -11.631 -15.636 1.00 97.69 98 SER A N 1
ATOM 772 C CA . SER A 1 98 ? 9.710 -11.668 -16.902 1.00 97.69 98 SER A CA 1
ATOM 773 C C . SER A 1 98 ? 9.245 -10.570 -17.855 1.00 97.69 98 SER A C 1
ATOM 775 O O . SER A 1 98 ? 8.084 -10.157 -17.831 1.00 97.69 98 SER A O 1
ATOM 777 N N . LEU A 1 99 ? 10.151 -10.132 -18.721 1.00 98.12 99 LEU A N 1
ATOM 778 C CA . LEU A 1 99 ? 9.909 -9.143 -19.765 1.00 98.12 99 LEU A CA 1
ATOM 779 C C . LEU A 1 99 ? 10.378 -9.669 -21.117 1.00 98.12 99 LEU A C 1
ATOM 781 O O . LEU A 1 99 ? 11.290 -10.492 -21.181 1.00 98.12 99 LEU A O 1
ATOM 785 N N . VAL A 1 100 ? 9.774 -9.161 -22.185 1.00 97.50 100 VAL A N 1
ATOM 786 C CA . VAL A 1 100 ? 10.173 -9.426 -23.567 1.00 97.50 100 VAL A CA 1
ATOM 787 C C . VAL A 1 100 ? 10.713 -8.154 -24.211 1.00 97.50 100 VAL A C 1
ATOM 789 O O . VAL A 1 100 ? 10.140 -7.074 -24.043 1.00 97.50 100 VAL A O 1
ATOM 792 N N . ILE A 1 101 ? 11.814 -8.278 -24.949 1.00 97.31 101 ILE A N 1
ATOM 793 C CA . ILE A 1 101 ? 12.391 -7.179 -25.723 1.00 97.31 101 ILE A CA 1
ATOM 794 C C . ILE A 1 101 ? 11.514 -6.914 -26.948 1.00 97.31 101 ILE A C 1
ATOM 796 O O . ILE A 1 101 ? 11.272 -7.810 -27.757 1.00 97.31 101 ILE A O 1
ATOM 800 N N . LEU A 1 102 ? 11.052 -5.674 -27.098 1.00 92.31 102 LEU A N 1
ATOM 801 C CA . LEU A 1 102 ? 10.290 -5.226 -28.263 1.00 92.31 102 LEU A CA 1
ATOM 802 C C . LEU A 1 102 ? 11.183 -4.558 -29.302 1.00 92.31 102 LEU A C 1
ATOM 804 O O . LEU A 1 102 ? 10.982 -4.746 -30.500 1.00 92.31 102 LEU A O 1
ATOM 808 N N . LYS A 1 103 ? 12.157 -3.761 -28.851 1.00 91.12 103 LYS A N 1
ATOM 809 C CA . LYS A 1 103 ? 13.033 -2.996 -29.739 1.00 91.12 103 LYS A CA 1
ATOM 810 C C . LYS A 1 103 ? 14.338 -2.623 -29.047 1.00 91.12 103 LYS A C 1
ATOM 812 O O . LYS A 1 103 ? 14.338 -2.075 -27.950 1.00 91.12 103 LYS A O 1
ATOM 817 N N . TYR A 1 104 ? 15.459 -2.841 -29.726 1.00 91.38 104 TYR A N 1
ATOM 818 C CA . TYR A 1 104 ? 16.761 -2.335 -29.302 1.00 91.38 104 TYR A CA 1
ATOM 819 C C . TYR A 1 104 ? 17.084 -1.041 -30.059 1.00 91.38 104 TYR A C 1
ATOM 821 O O . TYR A 1 104 ? 17.375 -1.082 -31.254 1.00 91.38 104 TYR A O 1
ATOM 829 N N . ASN A 1 105 ? 17.035 0.112 -29.381 1.00 88.50 105 ASN A N 1
ATOM 830 C CA . ASN A 1 105 ? 17.442 1.387 -29.983 1.00 88.50 105 ASN A CA 1
ATOM 831 C C . ASN A 1 105 ? 18.958 1.582 -29.835 1.00 88.50 105 ASN A C 1
ATOM 833 O O . ASN A 1 105 ? 19.653 1.924 -30.790 1.00 88.50 105 ASN A O 1
ATOM 837 N N . ASN A 1 106 ? 19.478 1.369 -28.625 1.00 88.06 106 ASN A N 1
ATOM 838 C CA . ASN A 1 106 ? 20.903 1.340 -28.294 1.00 88.06 106 ASN A CA 1
ATOM 839 C C . ASN A 1 106 ? 21.095 0.771 -26.873 1.00 88.06 106 ASN A C 1
ATOM 841 O O . ASN A 1 106 ? 20.132 0.498 -26.165 1.00 88.06 106 ASN A O 1
ATOM 845 N N . ALA A 1 107 ? 22.341 0.645 -26.405 1.00 91.50 107 ALA A N 1
ATOM 846 C CA . ALA A 1 107 ? 22.638 0.070 -25.088 1.00 91.50 107 ALA A CA 1
ATOM 847 C C . ALA A 1 107 ? 22.008 0.828 -23.898 1.00 91.50 107 ALA A C 1
ATOM 849 O O . ALA A 1 107 ? 21.902 0.262 -22.810 1.00 91.50 107 ALA A O 1
ATOM 850 N N . LYS A 1 108 ? 21.599 2.091 -24.080 1.00 95.06 108 LYS A N 1
ATOM 851 C CA . LYS A 1 108 ? 20.939 2.911 -23.054 1.00 95.06 108 LYS A CA 1
ATOM 852 C C . LYS A 1 108 ? 19.412 2.946 -23.188 1.00 95.06 108 LYS A C 1
ATOM 854 O O . LYS A 1 108 ? 18.755 3.469 -22.299 1.00 95.06 108 LYS A O 1
ATOM 859 N N . SER A 1 109 ? 18.859 2.434 -24.284 1.00 95.62 109 SER A N 1
ATOM 860 C CA . SER A 1 109 ? 17.427 2.471 -24.569 1.00 95.62 109 SER A CA 1
ATOM 861 C C . SER A 1 109 ? 17.016 1.200 -25.303 1.00 95.62 109 SER A C 1
ATOM 863 O O . SER A 1 109 ? 17.258 1.027 -26.502 1.00 95.62 109 SER A O 1
ATOM 865 N N . VAL A 1 110 ? 16.397 0.308 -24.545 1.00 97.00 110 VAL A N 1
ATOM 866 C CA . VAL A 1 110 ? 15.818 -0.945 -25.008 1.00 97.00 110 VAL A CA 1
ATOM 867 C C . VAL A 1 110 ? 14.371 -0.965 -24.548 1.00 97.00 110 VAL A C 1
ATOM 869 O O . VAL A 1 110 ? 14.111 -0.904 -23.346 1.00 97.00 110 VAL A O 1
ATOM 872 N N . ASP A 1 111 ? 13.452 -1.012 -25.503 1.00 97.06 111 ASP A N 1
ATOM 873 C CA . ASP A 1 111 ? 12.017 -1.009 -25.255 1.00 97.06 111 ASP A CA 1
ATOM 874 C C . ASP A 1 111 ? 11.566 -2.434 -24.955 1.00 97.06 111 ASP A C 1
ATOM 876 O O . ASP A 1 111 ? 11.892 -3.381 -25.682 1.00 97.06 111 ASP A O 1
ATOM 880 N N . VAL A 1 112 ? 10.819 -2.587 -23.871 1.00 97.94 112 VAL A N 1
ATOM 881 C CA . VAL A 1 112 ? 10.416 -3.876 -23.323 1.00 97.94 112 VAL A CA 1
ATOM 882 C C . VAL A 1 112 ? 8.946 -3.873 -22.949 1.00 97.94 112 VAL A C 1
ATOM 884 O O . VAL A 1 112 ? 8.361 -2.828 -22.664 1.00 97.94 112 VAL A O 1
ATOM 887 N N . ARG A 1 113 ? 8.374 -5.073 -22.887 1.00 98.12 113 ARG A N 1
ATOM 888 C CA . ARG A 1 113 ? 7.052 -5.318 -22.317 1.00 98.12 113 ARG A CA 1
ATOM 889 C C . ARG A 1 113 ? 7.150 -6.322 -21.180 1.00 98.12 113 ARG A C 1
ATOM 891 O O . ARG A 1 113 ? 7.636 -7.432 -21.395 1.00 98.12 113 ARG A O 1
ATOM 898 N N . PHE A 1 114 ? 6.660 -5.968 -19.999 1.00 98.12 114 PHE A N 1
ATOM 899 C CA . PHE A 1 114 ? 6.491 -6.929 -18.909 1.00 98.12 114 PHE A CA 1
ATOM 900 C C . PHE A 1 114 ? 5.370 -7.910 -19.250 1.00 98.12 114 PHE A C 1
ATOM 902 O O . PHE A 1 114 ? 4.294 -7.509 -19.688 1.00 98.12 114 PHE A O 1
ATOM 909 N N . ILE A 1 115 ? 5.630 -9.209 -19.089 1.00 97.50 115 ILE A N 1
ATOM 910 C CA . ILE A 1 115 ? 4.724 -10.259 -19.577 1.00 97.50 115 ILE A CA 1
ATOM 911 C C . ILE A 1 115 ? 3.422 -10.291 -18.772 1.00 97.50 115 ILE A C 1
ATOM 913 O O . ILE A 1 115 ? 2.358 -10.450 -19.359 1.00 97.50 115 ILE A O 1
ATOM 917 N N . LEU A 1 116 ? 3.502 -10.130 -17.447 1.00 96.31 116 LEU A N 1
ATOM 918 C CA . LEU A 1 116 ? 2.338 -10.245 -16.565 1.00 96.31 116 LEU A CA 1
ATOM 919 C C . LEU A 1 116 ? 1.359 -9.076 -16.732 1.00 96.31 116 LEU A C 1
ATOM 921 O O . LEU A 1 116 ? 0.155 -9.282 -16.797 1.00 96.31 116 LEU A O 1
ATOM 925 N N . THR A 1 117 ? 1.882 -7.855 -16.771 1.00 96.62 117 THR A N 1
ATOM 926 C CA . THR A 1 117 ? 1.094 -6.613 -16.724 1.00 96.62 117 THR A CA 1
ATOM 927 C C . THR A 1 117 ? 0.869 -5.997 -18.101 1.00 96.62 117 THR A C 1
ATOM 929 O O . THR A 1 117 ? 0.021 -5.125 -18.258 1.00 96.62 117 THR A O 1
ATOM 932 N N . GLY A 1 118 ? 1.651 -6.402 -19.107 1.00 96.69 118 GLY A N 1
ATOM 933 C CA . GLY A 1 118 ? 1.676 -5.753 -20.415 1.00 96.69 118 GLY A CA 1
ATOM 934 C C . GLY A 1 118 ? 2.357 -4.380 -20.413 1.00 96.69 118 GLY A C 1
ATOM 935 O O . GLY A 1 118 ? 2.384 -3.726 -21.454 1.00 96.69 118 GLY A O 1
ATOM 936 N N . THR A 1 119 ? 2.927 -3.941 -19.286 1.00 97.00 119 THR A N 1
ATOM 937 C CA . THR A 1 119 ? 3.520 -2.610 -19.145 1.00 97.00 119 THR A CA 1
ATOM 938 C C . THR A 1 119 ? 4.698 -2.419 -20.092 1.00 97.00 119 THR A C 1
ATOM 940 O O . THR A 1 119 ? 5.621 -3.236 -20.135 1.00 97.00 119 THR A O 1
ATOM 943 N N . LEU A 1 120 ? 4.673 -1.305 -20.825 1.00 97.50 120 LEU A N 1
ATOM 944 C CA . LEU A 1 120 ? 5.721 -0.900 -21.755 1.00 97.50 120 LEU A CA 1
ATOM 945 C C . LEU A 1 120 ? 6.689 0.065 -21.073 1.00 97.50 120 LEU A C 1
ATOM 947 O O . LEU A 1 120 ? 6.273 1.077 -20.510 1.00 97.50 120 LEU A O 1
ATOM 951 N N . LYS A 1 121 ? 7.985 -0.239 -21.131 1.00 97.06 121 LYS A N 1
ATOM 952 C CA . LYS A 1 121 ? 9.048 0.595 -20.558 1.00 97.06 121 LYS A CA 1
ATOM 953 C C . LYS A 1 121 ? 10.307 0.535 -21.404 1.00 97.06 121 LYS A C 1
ATOM 955 O O . LYS A 1 121 ? 10.503 -0.408 -22.163 1.00 97.06 121 LYS A O 1
ATOM 960 N N . SER A 1 122 ? 11.186 1.508 -21.204 1.00 97.25 122 SER A N 1
ATOM 961 C CA . SER A 1 122 ? 12.521 1.506 -21.791 1.00 97.25 122 SER A CA 1
ATOM 962 C C . SER A 1 122 ? 13.564 1.495 -20.682 1.00 97.25 122 SER A C 1
ATOM 964 O O . SER A 1 122 ? 13.476 2.278 -19.737 1.00 97.25 122 SER A O 1
ATOM 966 N N . PHE A 1 123 ? 14.555 0.620 -20.808 1.00 97.69 123 PHE A N 1
ATOM 967 C CA . PHE A 1 123 ? 15.659 0.495 -19.855 1.00 97.69 123 PHE A CA 1
ATOM 968 C C . PHE A 1 123 ? 16.996 0.442 -20.586 1.00 97.69 123 PHE A C 1
ATOM 970 O O . PHE A 1 123 ? 17.060 0.282 -21.807 1.00 97.69 123 PHE A O 1
ATOM 977 N N . THR A 1 124 ? 18.089 0.536 -19.838 1.00 97.50 124 THR A N 1
ATOM 978 C CA . THR A 1 124 ? 19.408 0.219 -20.380 1.00 97.50 124 THR A CA 1
ATOM 979 C C . THR A 1 124 ? 19.576 -1.298 -20.518 1.00 97.50 124 THR A C 1
ATOM 981 O O . THR A 1 124 ? 19.083 -2.081 -19.703 1.00 97.50 124 THR A O 1
ATOM 984 N N . ALA A 1 125 ? 20.353 -1.737 -21.509 1.00 96.50 125 ALA A N 1
ATOM 985 C CA . ALA A 1 125 ? 20.688 -3.153 -21.680 1.00 96.50 125 ALA A CA 1
ATOM 986 C C . ALA A 1 125 ? 21.392 -3.732 -20.435 1.00 96.50 125 ALA A C 1
ATOM 988 O O . ALA A 1 125 ? 21.248 -4.909 -20.118 1.00 96.50 125 ALA A O 1
ATOM 989 N N . GLY A 1 126 ? 22.144 -2.899 -19.705 1.00 97.31 126 GLY A N 1
ATOM 990 C CA . GLY A 1 126 ? 22.792 -3.288 -18.454 1.00 97.31 126 GLY A CA 1
ATOM 991 C C . GLY A 1 126 ? 21.802 -3.581 -17.325 1.00 97.31 126 GLY A C 1
ATOM 992 O O . GLY A 1 126 ? 21.955 -4.590 -16.644 1.00 97.31 126 GLY A O 1
ATOM 993 N N . GLU A 1 127 ? 20.784 -2.738 -17.134 1.00 97.75 127 GLU A N 1
ATOM 994 C CA . GLU A 1 127 ? 19.738 -2.964 -16.122 1.00 97.75 127 GLU A CA 1
ATOM 995 C C . GLU A 1 127 ? 18.924 -4.221 -16.418 1.00 97.75 127 GLU A C 1
ATOM 997 O O . GLU A 1 127 ? 18.607 -4.968 -15.494 1.00 97.75 127 GLU A O 1
ATOM 1002 N N . ILE A 1 128 ? 18.629 -4.477 -17.698 1.00 97.81 128 ILE A N 1
ATOM 1003 C CA . ILE A 1 128 ? 17.923 -5.687 -18.137 1.00 97.81 128 ILE A CA 1
ATOM 1004 C C . ILE A 1 128 ? 18.739 -6.930 -17.773 1.00 97.81 128 ILE A C 1
ATOM 1006 O O . ILE A 1 128 ? 18.220 -7.813 -17.095 1.00 97.81 128 ILE A O 1
ATOM 1010 N N . ARG A 1 129 ? 20.033 -6.967 -18.124 1.00 97.44 129 ARG A N 1
ATOM 1011 C CA . ARG A 1 129 ? 20.918 -8.101 -17.796 1.00 97.44 129 ARG A CA 1
ATOM 1012 C C . ARG A 1 129 ? 21.076 -8.331 -16.296 1.00 97.44 129 ARG A C 1
ATOM 1014 O O . ARG A 1 129 ? 21.192 -9.472 -15.868 1.00 97.44 129 ARG A O 1
ATOM 1021 N N . ARG A 1 130 ? 21.097 -7.259 -15.496 1.00 97.69 130 ARG A N 1
ATOM 1022 C CA . ARG A 1 130 ? 21.158 -7.349 -14.025 1.00 97.69 130 ARG A CA 1
ATOM 1023 C C . ARG A 1 130 ? 19.798 -7.636 -13.376 1.00 97.69 130 ARG A C 1
ATOM 1025 O O . ARG A 1 130 ? 19.745 -7.826 -12.163 1.00 97.69 130 ARG A O 1
ATOM 1032 N N . GLY A 1 131 ? 18.704 -7.620 -14.141 1.00 97.19 131 GLY A N 1
ATOM 1033 C CA . GLY A 1 131 ? 17.343 -7.790 -13.630 1.00 97.19 131 GLY A CA 1
ATOM 1034 C C . GLY A 1 131 ? 16.840 -6.624 -12.763 1.00 97.19 131 GLY A C 1
ATOM 1035 O O . GLY A 1 131 ? 15.885 -6.789 -12.005 1.00 97.19 131 GLY A O 1
ATOM 1036 N N . GLU A 1 132 ? 17.460 -5.444 -12.840 1.00 96.75 132 GLU A N 1
ATOM 1037 C CA . GLU A 1 132 ? 17.159 -4.270 -11.992 1.00 96.75 132 GLU A CA 1
ATOM 1038 C C . GLU A 1 132 ? 15.973 -3.427 -12.487 1.00 96.75 132 GLU A C 1
ATOM 1040 O O . GLU A 1 132 ? 15.585 -2.436 -11.864 1.00 96.75 132 GLU A O 1
ATOM 1045 N N . VAL A 1 133 ? 15.379 -3.845 -13.596 1.00 96.62 133 VAL A N 1
ATOM 1046 C CA . VAL A 1 133 ? 14.183 -3.263 -14.197 1.00 96.62 133 VAL A CA 1
ATOM 1047 C C . VAL A 1 133 ? 12.960 -3.439 -13.301 1.00 96.62 133 VAL A C 1
ATOM 1049 O O . VAL A 1 133 ? 12.770 -4.477 -12.660 1.00 96.62 133 VAL A O 1
ATOM 1052 N N . LYS A 1 134 ? 12.128 -2.399 -13.242 1.00 95.19 134 LYS A N 1
ATOM 1053 C CA . LYS A 1 134 ? 10.968 -2.334 -12.350 1.00 95.19 134 LYS A CA 1
ATOM 1054 C C . LYS A 1 134 ? 9.699 -2.147 -13.153 1.00 95.19 134 LYS A C 1
ATOM 1056 O O . LYS A 1 134 ? 9.629 -1.244 -13.981 1.00 95.19 134 LYS A O 1
ATOM 1061 N N . ASP A 1 135 ? 8.707 -2.959 -12.838 1.00 96.56 135 ASP A N 1
ATOM 1062 C CA . ASP A 1 135 ? 7.347 -2.786 -13.317 1.00 96.56 135 ASP A CA 1
ATOM 1063 C C . ASP A 1 135 ? 6.511 -2.107 -12.219 1.00 96.56 135 ASP A C 1
ATOM 1065 O O . ASP A 1 135 ? 6.299 -2.710 -11.160 1.00 96.56 135 ASP A O 1
ATOM 1069 N N . PRO A 1 136 ? 6.054 -0.860 -12.427 1.00 95.12 136 PRO A N 1
ATOM 1070 C CA . PRO A 1 136 ? 5.226 -0.147 -11.457 1.00 95.12 136 PRO A CA 1
ATOM 1071 C C . PRO A 1 136 ? 3.904 -0.853 -11.123 1.00 95.12 136 PRO A C 1
ATOM 1073 O O . PRO A 1 136 ? 3.375 -0.653 -10.027 1.00 95.12 136 PRO A O 1
ATOM 1076 N N . TYR A 1 137 ? 3.390 -1.680 -12.037 1.00 96.81 137 TYR A N 1
ATOM 1077 C CA . TYR A 1 137 ? 2.063 -2.294 -11.958 1.00 96.81 137 TYR A CA 1
ATOM 1078 C C . TYR A 1 137 ? 2.095 -3.764 -11.536 1.00 96.81 137 TYR A C 1
ATOM 1080 O O . TYR A 1 137 ? 1.055 -4.412 -11.444 1.00 96.81 137 TYR A O 1
ATOM 1088 N N . TYR A 1 138 ? 3.278 -4.311 -11.258 1.00 96.69 138 TYR A N 1
ATOM 1089 C CA . TYR A 1 138 ? 3.395 -5.692 -10.812 1.00 96.69 138 TYR A CA 1
ATOM 1090 C C . TYR A 1 138 ? 2.769 -5.857 -9.415 1.00 96.69 138 TYR A C 1
ATOM 1092 O O . TYR A 1 138 ? 3.194 -5.156 -8.485 1.00 96.69 138 TYR A O 1
ATOM 1100 N N . PRO A 1 139 ? 1.823 -6.798 -9.224 1.00 96.12 139 PRO A N 1
ATOM 1101 C CA . PRO A 1 139 ? 1.060 -6.969 -7.986 1.00 96.12 139 PRO A CA 1
ATOM 1102 C C . PRO A 1 139 ? 1.903 -7.647 -6.896 1.00 96.12 139 PRO A C 1
ATOM 1104 O O . PRO A 1 139 ? 1.734 -8.811 -6.536 1.00 96.12 139 PRO A O 1
ATOM 1107 N N . LYS A 1 140 ? 2.893 -6.915 -6.389 1.00 93.62 140 LYS A N 1
ATOM 1108 C CA . LYS A 1 140 ? 3.910 -7.424 -5.468 1.00 93.62 140 LYS A CA 1
ATOM 1109 C C . LYS A 1 140 ? 3.424 -7.491 -4.019 1.00 93.62 140 LYS A C 1
ATOM 1111 O O . LYS A 1 140 ? 3.904 -8.325 -3.254 1.00 93.62 140 LYS A O 1
ATOM 1116 N N . ILE A 1 141 ? 2.529 -6.597 -3.608 1.00 94.75 141 ILE A N 1
ATOM 1117 C CA . ILE A 1 141 ? 2.120 -6.447 -2.210 1.00 94.75 141 ILE A CA 1
ATOM 1118 C C . ILE A 1 141 ? 0.894 -7.334 -1.985 1.00 94.75 141 ILE A C 1
ATOM 1120 O O . ILE A 1 141 ? -0.175 -7.066 -2.526 1.00 94.75 141 ILE A O 1
ATOM 1124 N N . TRP A 1 142 ? 1.062 -8.414 -1.217 1.00 94.44 142 TRP A N 1
ATOM 1125 C CA . TRP A 1 142 ? 0.016 -9.424 -0.972 1.00 94.44 142 TRP A CA 1
ATOM 1126 C C . TRP A 1 142 ? -0.609 -10.012 -2.251 1.00 94.44 142 TRP A C 1
ATOM 1128 O O . TRP A 1 142 ? -1.766 -10.412 -2.247 1.00 94.44 142 TRP A O 1
ATOM 1138 N N . GLY A 1 143 ? 0.149 -10.050 -3.355 1.00 94.12 143 GLY A N 1
ATOM 1139 C CA . GLY A 1 143 ? -0.303 -10.610 -4.636 1.00 94.12 143 GLY A CA 1
ATOM 1140 C C . GLY A 1 143 ? -1.353 -9.780 -5.381 1.00 94.12 143 GLY A C 1
ATOM 1141 O O . GLY A 1 143 ? -1.832 -10.223 -6.419 1.00 94.12 143 GLY A O 1
ATOM 1142 N N . VAL A 1 144 ? -1.708 -8.596 -4.869 1.00 95.62 144 VAL A N 1
ATOM 1143 C CA . VAL A 1 144 ? -2.772 -7.742 -5.425 1.00 95.62 144 VAL A CA 1
ATOM 1144 C C . VAL A 1 144 ? -2.303 -6.296 -5.574 1.00 95.62 144 VAL A C 1
ATOM 1146 O O . VAL A 1 144 ? -2.476 -5.692 -6.628 1.00 95.62 144 VAL A O 1
ATOM 1149 N N . GLY A 1 145 ? -1.672 -5.741 -4.537 1.00 96.62 145 GLY A N 1
ATOM 1150 C CA . GLY A 1 145 ? -1.253 -4.345 -4.514 1.00 96.62 145 GLY A CA 1
ATOM 1151 C C . GLY A 1 145 ? 0.009 -4.070 -5.329 1.00 96.62 145 GLY A C 1
ATOM 1152 O O . GLY A 1 145 ? 0.976 -4.838 -5.293 1.00 96.62 145 GLY A O 1
ATOM 1153 N N . PHE A 1 146 ? 0.034 -2.924 -6.001 1.00 96.31 146 PHE A N 1
ATOM 1154 C CA . PHE A 1 146 ? 1.158 -2.412 -6.780 1.00 96.31 146 PHE A CA 1
ATOM 1155 C C . PHE A 1 146 ? 1.356 -0.910 -6.534 1.00 96.31 146 PHE A C 1
ATOM 1157 O O . PHE A 1 146 ? 0.476 -0.219 -6.027 1.00 96.31 146 PHE A O 1
ATOM 1164 N N . ILE A 1 147 ? 2.550 -0.395 -6.840 1.00 94.44 147 ILE A N 1
ATOM 1165 C CA . ILE A 1 147 ? 2.914 0.989 -6.488 1.00 94.44 147 ILE A CA 1
ATOM 1166 C C . ILE A 1 147 ? 2.311 2.007 -7.460 1.00 94.44 147 ILE A C 1
ATOM 1168 O O . ILE A 1 147 ? 1.969 3.106 -7.030 1.00 94.44 147 ILE A O 1
ATOM 1172 N N . GLY A 1 148 ? 2.207 1.644 -8.740 1.00 94.81 148 GLY A N 1
ATOM 1173 C CA . GLY A 1 148 ? 1.773 2.530 -9.814 1.00 94.81 148 GLY A CA 1
ATOM 1174 C C . GLY A 1 148 ? 2.805 3.604 -10.165 1.00 94.81 148 GLY A C 1
ATOM 1175 O O . GLY A 1 148 ? 3.935 3.609 -9.668 1.00 94.81 148 GLY A O 1
ATOM 1176 N N . GLU A 1 149 ? 2.409 4.516 -11.049 1.00 92.88 149 GLU A N 1
ATOM 1177 C CA . GLU A 1 149 ? 3.218 5.660 -11.473 1.00 92.88 149 GLU A CA 1
ATOM 1178 C C . GLU A 1 149 ? 2.624 6.956 -10.930 1.00 92.88 149 GLU A C 1
ATOM 1180 O O . GLU A 1 149 ? 1.471 7.268 -11.211 1.00 92.88 149 GLU A O 1
ATOM 1185 N N . GLY A 1 150 ? 3.400 7.713 -10.154 1.00 91.75 150 GLY A N 1
ATOM 1186 C CA . GLY A 1 150 ? 2.944 8.985 -9.606 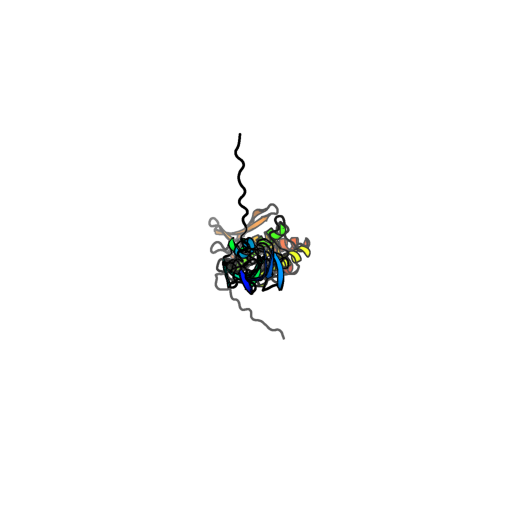1.00 91.75 150 GLY A CA 1
ATOM 1187 C C . GLY A 1 150 ? 3.910 9.594 -8.592 1.00 91.75 150 GLY A C 1
ATOM 1188 O O . GLY A 1 150 ? 5.049 9.143 -8.428 1.00 91.75 150 GLY A O 1
ATOM 1189 N N . LYS A 1 151 ? 3.452 10.660 -7.928 1.00 90.31 151 LYS A N 1
ATOM 1190 C CA . LYS A 1 151 ? 4.252 11.477 -6.998 1.00 90.31 151 LYS A CA 1
ATOM 1191 C C . LYS A 1 151 ? 4.509 10.795 -5.646 1.00 90.31 151 LYS A C 1
ATOM 1193 O O . LYS A 1 151 ? 5.463 11.149 -4.947 1.00 90.31 151 LYS A O 1
ATOM 1198 N N . TYR A 1 152 ? 3.707 9.795 -5.281 1.00 89.62 152 TYR A N 1
ATOM 1199 C CA . TYR A 1 152 ? 3.797 9.104 -3.998 1.00 89.62 152 TYR A CA 1
ATOM 1200 C C . TYR A 1 152 ? 4.817 7.963 -4.078 1.00 89.62 152 TYR A C 1
ATOM 1202 O O . TYR A 1 152 ? 4.497 6.809 -4.356 1.00 89.62 152 TYR A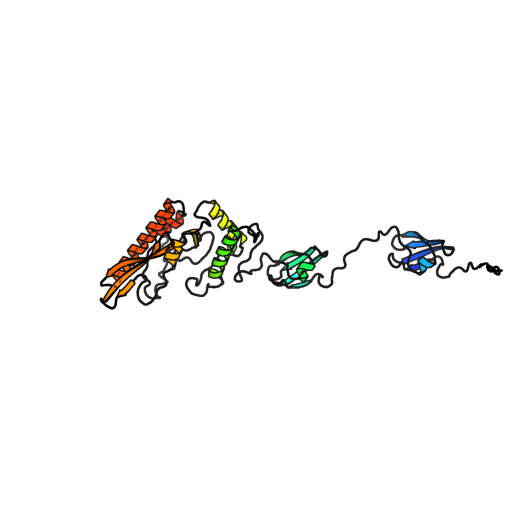 O 1
ATOM 1210 N N . GLY A 1 153 ? 6.092 8.297 -3.873 1.00 77.06 153 GLY A N 1
ATOM 1211 C CA . GLY A 1 153 ? 7.209 7.357 -4.004 1.00 77.06 153 GLY A CA 1
ATOM 1212 C C . GLY A 1 153 ? 8.029 7.136 -2.731 1.00 77.06 153 GLY A C 1
ATOM 1213 O O . GLY A 1 153 ? 7.905 7.854 -1.737 1.00 77.06 153 GLY A O 1
ATOM 1214 N N . LYS A 1 154 ? 8.962 6.171 -2.812 1.00 61.84 154 LYS A N 1
ATOM 1215 C CA . LYS A 1 154 ? 10.032 5.906 -1.826 1.00 61.84 154 LYS A CA 1
ATOM 1216 C C . LYS A 1 154 ? 11.115 6.995 -1.827 1.00 61.84 154 LYS A C 1
ATOM 1218 O O . LYS A 1 154 ? 12.305 6.679 -1.748 1.00 61.84 154 LYS A O 1
ATOM 1223 N N . THR A 1 155 ? 10.745 8.266 -1.952 1.00 55.12 155 THR A N 1
ATOM 1224 C CA . THR A 1 155 ? 11.718 9.353 -1.853 1.00 55.12 155 THR A CA 1
ATOM 1225 C C . THR A 1 155 ? 12.316 9.286 -0.455 1.00 55.12 155 THR A C 1
ATOM 1227 O O . THR A 1 155 ? 11.611 9.421 0.547 1.00 55.12 155 THR A O 1
ATOM 1230 N N . ARG A 1 156 ? 13.612 8.976 -0.387 1.00 47.91 156 ARG A N 1
ATOM 1231 C CA . ARG A 1 156 ? 14.387 8.882 0.849 1.00 47.91 156 ARG A CA 1
ATOM 1232 C C . ARG A 1 156 ? 14.260 10.233 1.566 1.00 47.91 156 ARG A C 1
ATOM 1234 O O . ARG A 1 156 ? 14.911 11.185 1.165 1.00 47.91 156 ARG A O 1
ATOM 1241 N N . GLY A 1 157 ? 13.368 10.321 2.554 1.00 56.66 157 GLY A N 1
ATOM 1242 C CA . GLY A 1 157 ? 13.094 11.558 3.298 1.00 56.66 157 GLY A CA 1
ATOM 1243 C C . GLY A 1 157 ? 11.617 11.915 3.487 1.00 56.66 157 GLY A C 1
ATOM 1244 O O . GLY A 1 157 ? 11.315 12.637 4.430 1.00 56.66 157 GLY A O 1
ATOM 1245 N N . ASN A 1 158 ? 10.679 11.383 2.689 1.00 77.00 158 ASN A N 1
ATOM 1246 C CA . ASN A 1 158 ? 9.259 11.697 2.893 1.00 77.00 158 ASN A CA 1
ATOM 1247 C C . ASN A 1 158 ? 8.629 10.751 3.939 1.00 77.00 158 ASN A C 1
ATOM 1249 O O . ASN A 1 158 ? 8.245 9.613 3.646 1.00 77.00 158 ASN A O 1
ATOM 1253 N N . ARG A 1 159 ? 8.574 11.219 5.195 1.00 81.19 159 ARG A N 1
ATOM 1254 C CA . ARG A 1 159 ? 8.008 10.482 6.340 1.00 81.19 159 ARG A CA 1
ATOM 1255 C C . ARG A 1 159 ? 6.527 10.156 6.135 1.00 81.19 159 ARG A C 1
ATOM 1257 O O . ARG A 1 159 ? 6.094 9.089 6.568 1.00 81.19 159 ARG A O 1
ATOM 1264 N N . GLU A 1 160 ? 5.779 11.026 5.467 1.00 82.81 160 GLU A N 1
ATOM 1265 C CA . GLU A 1 160 ? 4.340 10.871 5.244 1.00 82.81 160 GLU A CA 1
ATOM 1266 C C . GLU A 1 160 ? 4.049 9.772 4.232 1.00 82.81 160 GLU A C 1
ATOM 1268 O O . GLU A 1 160 ? 3.335 8.832 4.566 1.00 82.81 160 GLU A O 1
ATOM 1273 N N . HIS A 1 161 ? 4.712 9.778 3.072 1.00 87.19 161 HIS A N 1
ATOM 1274 C CA . HIS A 1 161 ? 4.559 8.707 2.077 1.00 87.19 161 HIS A CA 1
ATOM 1275 C C . HIS A 1 161 ? 4.875 7.328 2.674 1.00 87.19 161 HIS A C 1
ATOM 1277 O O . HIS A 1 161 ? 4.202 6.337 2.385 1.00 87.19 161 HIS A O 1
ATOM 1283 N N . LYS A 1 162 ? 5.886 7.247 3.555 1.00 87.00 162 LYS A N 1
ATOM 1284 C CA . LYS A 1 162 ? 6.216 6.003 4.265 1.00 87.00 162 LYS A CA 1
ATOM 1285 C C . LYS A 1 162 ? 5.082 5.560 5.194 1.00 87.00 162 LYS A C 1
ATOM 1287 O O . LYS A 1 162 ? 4.802 4.363 5.260 1.00 87.00 162 LYS A O 1
ATOM 1292 N N . ARG A 1 163 ? 4.452 6.495 5.911 1.00 86.69 163 ARG A N 1
ATOM 1293 C CA . ARG A 1 163 ? 3.300 6.205 6.775 1.00 86.69 163 ARG A CA 1
ATOM 1294 C C . ARG A 1 163 ? 2.086 5.771 5.948 1.00 86.69 163 ARG A C 1
ATOM 1296 O O . ARG A 1 163 ? 1.534 4.719 6.251 1.00 86.69 163 ARG A O 1
ATOM 1303 N N . MET A 1 164 ? 1.754 6.490 4.873 1.00 90.44 164 MET A N 1
ATOM 1304 C CA . MET A 1 164 ? 0.676 6.133 3.935 1.00 90.44 164 MET A CA 1
ATOM 1305 C C . MET A 1 164 ? 0.866 4.713 3.392 1.00 90.44 164 MET A C 1
ATOM 1307 O O . MET A 1 164 ? -0.036 3.883 3.474 1.00 90.44 164 MET A O 1
ATOM 1311 N N . ASN A 1 165 ? 2.080 4.382 2.937 1.00 92.25 165 ASN A N 1
ATOM 1312 C CA . ASN A 1 165 ? 2.405 3.036 2.462 1.00 92.25 165 ASN A CA 1
ATOM 1313 C C . ASN A 1 165 ? 2.263 1.972 3.563 1.00 92.25 165 ASN A C 1
ATOM 1315 O O . ASN A 1 165 ? 1.861 0.843 3.282 1.00 92.25 165 ASN A O 1
ATOM 1319 N N . GLY A 1 166 ? 2.598 2.308 4.813 1.00 91.88 166 GLY A N 1
ATOM 1320 C CA . GLY A 1 166 ? 2.402 1.424 5.962 1.00 91.88 166 GLY A CA 1
ATOM 1321 C C . GLY A 1 166 ? 0.926 1.114 6.217 1.00 91.88 166 GLY A C 1
ATOM 1322 O O . GLY A 1 166 ? 0.571 -0.054 6.377 1.00 91.88 166 GLY A O 1
ATOM 1323 N N . VAL A 1 167 ? 0.069 2.138 6.188 1.00 92.12 167 VAL A N 1
ATOM 1324 C CA . VAL A 1 167 ? -1.387 1.986 6.340 1.00 92.12 167 VAL A CA 1
ATOM 1325 C C . VAL A 1 167 ? -1.967 1.153 5.196 1.00 92.12 167 VAL A C 1
ATOM 1327 O O . VAL A 1 167 ? -2.629 0.149 5.454 1.00 92.12 167 VAL A O 1
ATOM 1330 N N . TRP A 1 168 ? -1.636 1.496 3.949 1.00 95.31 168 TRP A N 1
ATOM 1331 C CA . TRP A 1 168 ? -2.059 0.769 2.748 1.00 95.31 168 TRP A CA 1
ATOM 1332 C C . TRP A 1 168 ? -1.668 -0.715 2.781 1.00 95.31 168 TRP A C 1
ATOM 1334 O O . TRP A 1 168 ? -2.509 -1.597 2.615 1.00 95.31 168 TRP A O 1
ATOM 1344 N N . THR A 1 169 ? -0.401 -1.010 3.093 1.00 94.75 169 THR A N 1
ATOM 1345 C CA . THR A 1 169 ? 0.089 -2.395 3.219 1.00 94.75 169 THR A CA 1
ATOM 1346 C C . THR A 1 169 ? -0.640 -3.143 4.339 1.00 94.75 169 THR A C 1
ATOM 1348 O O . THR A 1 169 ? -0.882 -4.346 4.229 1.00 94.75 169 THR A O 1
ATOM 1351 N N . GLY A 1 170 ? -1.000 -2.441 5.418 1.00 93.44 170 GLY A N 1
ATOM 1352 C CA . GLY A 1 170 ? -1.798 -2.980 6.513 1.00 93.44 170 GLY A CA 1
ATOM 1353 C C . GLY A 1 170 ? -3.224 -3.337 6.095 1.00 93.44 170 GLY A C 1
ATOM 1354 O O . GLY A 1 170 ? -3.707 -4.393 6.499 1.00 93.44 170 GLY A O 1
ATOM 1355 N N . ILE A 1 171 ? -3.877 -2.507 5.273 1.00 94.06 171 ILE A N 1
ATOM 1356 C CA . ILE A 1 171 ? -5.195 -2.810 4.690 1.00 94.06 171 ILE A CA 1
ATOM 1357 C C . ILE A 1 171 ? -5.085 -4.042 3.789 1.00 94.06 171 ILE A C 1
ATOM 1359 O O . ILE A 1 171 ? -5.790 -5.016 4.032 1.00 94.06 171 ILE A O 1
ATOM 1363 N N . LEU A 1 172 ? -4.140 -4.058 2.844 1.00 96.06 172 LEU A N 1
ATOM 1364 C CA . LEU A 1 172 ? -3.943 -5.194 1.935 1.00 96.06 172 LEU A CA 1
ATOM 1365 C C . LEU A 1 172 ? -3.631 -6.502 2.667 1.00 96.06 172 LEU A C 1
ATOM 1367 O O . LEU A 1 172 ? -4.116 -7.558 2.273 1.00 96.06 172 LEU A O 1
ATOM 1371 N N . ARG A 1 173 ? -2.871 -6.453 3.770 1.00 94.38 173 ARG A N 1
ATOM 1372 C CA . ARG A 1 173 ? -2.670 -7.639 4.613 1.00 94.38 173 ARG A CA 1
ATOM 1373 C C . ARG A 1 173 ? -4.007 -8.188 5.099 1.00 94.38 173 ARG A C 1
ATOM 1375 O O . ARG A 1 173 ? -4.235 -9.384 4.988 1.00 94.38 173 ARG A O 1
ATOM 1382 N N . ARG A 1 174 ? -4.888 -7.327 5.615 1.00 91.56 174 ARG A N 1
ATOM 1383 C CA . ARG A 1 174 ? -6.199 -7.737 6.141 1.00 91.56 174 ARG A CA 1
ATOM 1384 C C . ARG A 1 174 ? -7.121 -8.268 5.045 1.00 91.56 174 ARG A C 1
ATOM 1386 O O . ARG A 1 174 ? -7.826 -9.240 5.281 1.00 91.56 174 ARG A O 1
ATOM 1393 N N . THR A 1 175 ? -7.121 -7.634 3.874 1.00 93.81 175 THR A N 1
ATOM 1394 C CA . THR A 1 175 ? -8.081 -7.916 2.795 1.00 93.81 175 THR A CA 1
ATOM 1395 C C . THR A 1 175 ? -7.607 -8.952 1.788 1.00 93.81 175 THR A C 1
ATOM 1397 O O . THR A 1 175 ? -8.422 -9.453 1.034 1.00 93.81 175 THR A O 1
ATOM 1400 N N . CYS A 1 176 ? -6.311 -9.259 1.727 1.00 91.69 176 CYS A N 1
ATOM 1401 C CA . CYS A 1 176 ? -5.755 -10.182 0.730 1.00 91.69 176 CYS A CA 1
ATOM 1402 C C . CYS A 1 176 ? -4.893 -11.288 1.358 1.00 91.69 176 CYS A C 1
ATOM 1404 O O . CYS A 1 176 ? -4.780 -12.364 0.782 1.00 91.69 176 CYS A O 1
ATOM 1406 N N . GLY A 1 177 ? -4.299 -11.052 2.534 1.00 88.31 177 GLY A N 1
ATOM 1407 C CA . GLY A 1 177 ? -3.519 -12.056 3.271 1.00 88.31 177 GLY A CA 1
ATOM 1408 C C . GLY A 1 177 ? -4.358 -12.817 4.299 1.00 88.31 177 GLY A C 1
ATOM 1409 O O . GLY A 1 177 ? -4.550 -14.025 4.193 1.00 88.31 177 GLY A O 1
ATOM 1410 N N . ASP A 1 178 ? -4.908 -12.090 5.269 1.00 88.19 178 ASP A N 1
ATOM 1411 C CA . ASP A 1 178 ? -5.604 -12.639 6.441 1.00 88.19 178 ASP A CA 1
ATOM 1412 C C . ASP A 1 178 ? -7.124 -12.792 6.219 1.00 88.19 178 ASP A C 1
ATOM 1414 O O . ASP A 1 178 ? -7.873 -13.103 7.145 1.00 88.19 178 ASP A O 1
ATOM 1418 N N . GLN A 1 179 ? -7.602 -12.601 4.985 1.00 81.62 179 GLN A N 1
ATOM 1419 C CA . GLN A 1 179 ? -9.032 -12.544 4.633 1.00 81.62 179 GLN A CA 1
ATOM 1420 C C . GLN A 1 179 ? -9.820 -13.842 4.891 1.00 81.62 179 GLN A C 1
ATOM 1422 O O . GLN A 1 179 ? -11.042 -13.879 4.735 1.00 81.62 179 GLN A O 1
ATOM 1427 N N . HIS A 1 180 ? -9.141 -14.928 5.258 1.00 81.00 180 HIS A N 1
ATOM 1428 C CA . HIS A 1 180 ? -9.738 -16.244 5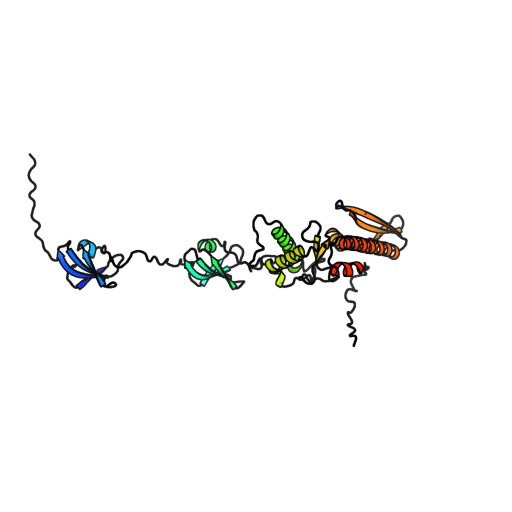.478 1.00 81.00 180 HIS A CA 1
ATOM 1429 C C . HIS A 1 180 ? -9.939 -16.582 6.962 1.00 81.00 180 HIS A C 1
ATOM 1431 O O . HIS A 1 180 ? -10.604 -17.573 7.270 1.00 81.00 180 HIS A O 1
ATOM 1437 N N . CYS A 1 181 ? -9.413 -15.780 7.895 1.00 76.38 181 CYS A N 1
ATOM 1438 C CA . CYS A 1 181 ? -9.443 -16.106 9.319 1.00 76.38 181 CYS A CA 1
ATOM 1439 C C . CYS A 1 181 ? -9.704 -14.896 10.229 1.00 76.38 181 CYS A C 1
ATOM 1441 O O . CYS A 1 181 ? -9.591 -13.731 9.847 1.00 76.38 181 CYS A O 1
ATOM 1443 N N . GLY A 1 182 ? -10.098 -15.200 11.469 1.00 78.94 182 GLY A N 1
ATOM 1444 C CA . GLY A 1 182 ? -10.258 -14.210 12.530 1.00 78.94 182 GLY A CA 1
ATOM 1445 C C . GLY A 1 182 ? -11.238 -13.071 12.190 1.00 78.94 182 GLY A C 1
ATOM 1446 O O . GLY A 1 182 ? -12.254 -13.302 11.524 1.00 78.94 182 GLY A O 1
ATOM 1447 N N . PRO A 1 183 ? -10.968 -11.837 12.658 1.00 74.25 183 PRO A N 1
ATOM 1448 C CA . PRO A 1 183 ? -11.866 -10.695 12.471 1.00 74.25 183 PRO A CA 1
ATOM 1449 C C . PRO A 1 183 ? -11.934 -10.207 11.016 1.00 74.25 183 PRO A C 1
ATOM 1451 O O . PRO A 1 183 ? -12.890 -9.526 10.649 1.00 74.25 183 PRO A O 1
ATOM 1454 N N . TYR A 1 184 ? -10.959 -10.574 10.179 1.00 79.88 184 TYR A N 1
ATOM 1455 C CA . TYR A 1 184 ? -10.848 -10.120 8.790 1.00 79.88 184 TYR A CA 1
ATOM 1456 C C . TYR A 1 184 ? -11.428 -11.106 7.781 1.00 79.88 184 TYR A C 1
ATOM 1458 O O . TYR A 1 184 ? -11.348 -10.870 6.579 1.00 79.88 184 TYR A O 1
ATOM 1466 N N . LYS A 1 185 ? -12.076 -12.180 8.251 1.00 83.88 185 LYS A N 1
ATOM 1467 C CA . LYS A 1 185 ? -12.780 -13.113 7.374 1.00 83.88 185 LYS A CA 1
ATOM 1468 C C . LYS A 1 185 ? -13.756 -12.359 6.462 1.00 83.88 185 LYS A C 1
ATOM 1470 O O . LYS A 1 185 ? -14.662 -11.693 6.973 1.00 83.88 185 LYS A O 1
ATOM 1475 N N . ASN A 1 186 ? -13.611 -12.507 5.147 1.00 87.50 186 ASN A N 1
ATOM 1476 C CA . ASN A 1 186 ? -14.392 -11.823 4.102 1.00 87.50 186 ASN A CA 1
ATOM 1477 C C . ASN A 1 186 ? -14.162 -10.299 4.010 1.00 87.50 186 ASN A C 1
ATOM 1479 O O . ASN A 1 186 ? -15.013 -9.588 3.476 1.00 87.50 186 ASN A O 1
ATOM 1483 N N . ALA A 1 187 ? -13.063 -9.775 4.559 1.00 91.81 187 ALA A N 1
ATOM 1484 C CA . ALA A 1 187 ? -12.666 -8.390 4.324 1.00 91.81 187 ALA A CA 1
ATOM 1485 C C . ALA A 1 187 ? -12.215 -8.207 2.872 1.00 91.81 187 ALA A C 1
ATOM 1487 O O . ALA A 1 187 ? -11.466 -9.023 2.350 1.00 91.81 187 ALA A O 1
ATOM 1488 N N . THR A 1 188 ? -12.659 -7.131 2.230 1.00 94.56 188 THR A N 1
ATOM 1489 C CA . THR A 1 188 ? -12.367 -6.827 0.822 1.00 94.56 188 THR A CA 1
ATOM 1490 C C . THR A 1 188 ? -11.876 -5.392 0.674 1.00 94.56 188 THR A C 1
ATOM 1492 O O . THR A 1 188 ? -12.038 -4.578 1.582 1.00 94.56 188 THR A O 1
ATOM 1495 N N . ILE A 1 189 ? -11.259 -5.079 -0.462 1.00 96.31 189 ILE A N 1
ATOM 1496 C CA . ILE A 1 189 ? -10.766 -3.743 -0.811 1.00 96.31 189 ILE A CA 1
ATOM 1497 C C . ILE A 1 189 ? -11.243 -3.385 -2.221 1.00 96.31 189 ILE A C 1
ATOM 1499 O O . ILE A 1 189 ? -11.386 -4.275 -3.062 1.00 96.31 189 ILE A O 1
ATOM 1503 N N . CYS A 1 190 ? -11.528 -2.110 -2.475 1.00 96.88 190 CYS A N 1
ATOM 1504 C CA . CYS A 1 190 ? -11.877 -1.641 -3.812 1.00 96.88 190 CYS A CA 1
ATOM 1505 C C . CYS A 1 190 ? -10.683 -1.784 -4.787 1.00 96.88 190 CYS A C 1
ATOM 1507 O O . CYS A 1 190 ? -9.528 -1.591 -4.384 1.00 96.88 190 CYS A O 1
ATOM 1509 N N . PRO A 1 191 ? -10.928 -2.085 -6.080 1.00 97.31 191 PRO A N 1
ATOM 1510 C CA . PRO A 1 191 ? -9.860 -2.262 -7.068 1.00 97.31 191 PRO A CA 1
ATOM 1511 C C . PRO A 1 191 ? -8.961 -1.036 -7.249 1.00 97.31 191 PRO A C 1
ATOM 1513 O O . PRO A 1 191 ? -7.771 -1.169 -7.525 1.00 97.31 191 PRO A O 1
ATOM 1516 N N . GLU A 1 192 ? -9.508 0.164 -7.068 1.00 97.75 192 GLU A N 1
ATOM 1517 C CA . GLU A 1 192 ? -8.772 1.424 -7.192 1.00 97.75 192 GLU A CA 1
ATOM 1518 C C . GLU A 1 192 ? -7.621 1.504 -6.188 1.00 97.75 192 GLU A C 1
ATOM 1520 O O . GLU A 1 192 ? -6.539 1.979 -6.527 1.00 97.75 192 GLU A O 1
ATOM 1525 N N . TRP A 1 193 ? -7.813 0.965 -4.982 1.00 97.38 193 TRP A N 1
ATOM 1526 C CA . TRP A 1 193 ? -6.795 0.914 -3.934 1.00 97.38 193 TRP A CA 1
ATOM 1527 C C . TRP A 1 193 ? -5.817 -0.254 -4.079 1.00 97.38 193 TRP A C 1
ATOM 1529 O O . TRP A 1 193 ? -4.913 -0.400 -3.254 1.00 97.38 193 TRP A O 1
ATOM 1539 N N . HIS A 1 194 ? -5.915 -1.059 -5.142 1.00 97.38 194 HIS A N 1
ATOM 1540 C CA . HIS A 1 194 ? -4.802 -1.928 -5.529 1.00 97.38 194 HIS A CA 1
ATOM 1541 C C . HIS A 1 194 ? -3.592 -1.095 -5.980 1.00 97.38 194 HIS A C 1
ATOM 1543 O O . HIS A 1 194 ? -2.456 -1.538 -5.824 1.00 97.38 194 HIS A O 1
ATOM 1549 N N . ASN A 1 195 ? -3.822 0.122 -6.485 1.00 97.31 195 ASN A N 1
ATOM 1550 C CA . ASN A 1 195 ? -2.778 1.084 -6.810 1.00 97.31 195 ASN A CA 1
ATOM 1551 C C . ASN A 1 195 ? -2.470 1.977 -5.598 1.00 97.31 195 ASN A C 1
ATOM 1553 O O . ASN A 1 195 ? -3.328 2.731 -5.135 1.00 97.31 195 ASN A O 1
ATOM 1557 N N . PHE A 1 196 ? -1.225 1.949 -5.118 1.00 96.50 196 PHE A N 1
ATOM 1558 C CA . PHE A 1 196 ? -0.791 2.810 -4.018 1.00 96.50 196 PHE A CA 1
ATOM 1559 C C . PHE A 1 196 ? -0.959 4.305 -4.320 1.00 96.50 196 PHE A C 1
ATOM 1561 O O . PHE A 1 196 ? -1.271 5.054 -3.398 1.00 96.50 196 PHE A O 1
ATOM 1568 N N . GLN A 1 197 ? -0.785 4.751 -5.573 1.00 96.50 197 GLN A N 1
ATOM 1569 C CA . GLN A 1 197 ? -0.960 6.172 -5.909 1.00 96.50 197 GLN A CA 1
ATOM 1570 C C . GLN A 1 197 ? -2.377 6.654 -5.596 1.00 96.50 197 GLN A C 1
ATOM 1572 O O . GLN A 1 197 ? -2.526 7.685 -4.952 1.00 96.50 197 GLN A O 1
ATOM 1577 N N . ASN A 1 198 ? -3.389 5.871 -5.975 1.00 97.25 198 ASN A N 1
ATOM 1578 C CA . ASN A 1 198 ? -4.795 6.212 -5.761 1.00 97.25 198 ASN A CA 1
ATOM 1579 C C . ASN A 1 198 ? -5.130 6.256 -4.264 1.00 97.25 198 ASN A C 1
ATOM 1581 O O . ASN A 1 198 ? -5.787 7.177 -3.791 1.00 97.25 198 ASN A O 1
ATOM 1585 N N . PHE A 1 199 ? -4.641 5.275 -3.493 1.00 95.69 199 PHE A N 1
ATOM 1586 C CA . PHE A 1 199 ? -4.820 5.279 -2.040 1.00 95.69 199 PHE A CA 1
ATOM 1587 C C . PHE A 1 199 ? -4.131 6.484 -1.385 1.00 95.69 199 PHE A C 1
ATOM 1589 O O . PHE A 1 199 ? -4.695 7.111 -0.494 1.00 95.69 199 PHE A O 1
ATOM 1596 N N . ALA A 1 200 ? -2.901 6.800 -1.798 1.00 93.44 200 ALA A N 1
ATOM 1597 C CA . ALA A 1 200 ? -2.137 7.906 -1.234 1.00 93.44 200 ALA A CA 1
ATOM 1598 C C . ALA A 1 200 ? -2.739 9.274 -1.590 1.00 93.44 200 ALA A C 1
ATOM 1600 O O . ALA A 1 200 ? -2.696 10.176 -0.758 1.00 93.44 200 ALA A O 1
ATOM 1601 N N . GLU A 1 201 ? -3.323 9.412 -2.781 1.00 93.44 201 GLU A N 1
ATOM 1602 C CA . GLU A 1 201 ? -4.074 10.598 -3.195 1.00 93.44 201 GLU A CA 1
ATOM 1603 C C . GLU A 1 201 ? -5.316 10.801 -2.333 1.00 93.44 201 GLU A C 1
ATOM 1605 O O . GLU A 1 201 ? -5.403 11.820 -1.654 1.00 93.44 201 GLU A O 1
ATOM 1610 N N . TRP A 1 202 ? -6.180 9.785 -2.232 1.00 93.06 202 TRP A N 1
ATOM 1611 C CA . TRP A 1 202 ? -7.332 9.816 -1.326 1.00 93.06 202 TRP A CA 1
ATOM 1612 C C . TRP A 1 202 ? -6.917 10.155 0.109 1.00 93.06 202 TRP A C 1
ATOM 1614 O O . TRP A 1 202 ? -7.542 10.966 0.789 1.00 93.06 202 TRP A O 1
ATOM 1624 N N . MET A 1 203 ? -5.832 9.537 0.582 1.00 88.81 203 MET A N 1
ATOM 1625 C CA . MET A 1 203 ? -5.354 9.772 1.934 1.00 88.81 203 MET A CA 1
ATOM 1626 C C . MET A 1 203 ? -4.913 11.224 2.108 1.00 88.81 203 MET A C 1
ATOM 1628 O O . MET A 1 203 ? -5.273 11.813 3.119 1.00 88.81 203 MET A O 1
ATOM 1632 N N . GLN A 1 204 ? -4.174 11.787 1.144 1.00 87.25 204 GLN A N 1
ATOM 1633 C CA . GLN A 1 204 ? -3.730 13.182 1.145 1.00 87.25 204 GLN A CA 1
ATOM 1634 C C . GLN A 1 204 ? -4.910 14.157 1.127 1.00 87.25 204 GLN A C 1
ATOM 1636 O O . GLN A 1 204 ? -4.925 15.068 1.943 1.00 87.25 204 GLN A O 1
ATOM 1641 N N . GLU A 1 205 ? -5.911 13.944 0.273 1.00 87.19 205 GLU A N 1
ATOM 1642 C CA . GLU A 1 205 ? -7.117 14.785 0.227 1.00 87.19 205 GLU A CA 1
ATOM 1643 C C . GLU A 1 205 ? -7.797 14.845 1.600 1.00 87.19 205 GLU A C 1
ATOM 1645 O O . GLU A 1 205 ? -8.091 15.917 2.122 1.00 87.19 205 GLU A O 1
ATOM 1650 N N . LYS A 1 206 ? -7.927 13.691 2.264 1.00 81.81 206 LYS A N 1
ATOM 1651 C CA . LYS A 1 206 ? -8.467 13.624 3.626 1.00 81.81 206 LYS A CA 1
ATOM 1652 C C . LYS A 1 206 ? -7.579 14.312 4.675 1.00 81.81 206 LYS A C 1
ATOM 1654 O O . LYS A 1 206 ? -8.100 14.728 5.709 1.00 81.81 206 LYS A O 1
ATOM 1659 N N . LEU A 1 207 ? -6.262 14.422 4.455 1.00 77.81 207 LEU A N 1
ATOM 1660 C CA . LEU A 1 207 ? -5.377 15.225 5.315 1.00 77.81 207 LEU A CA 1
ATOM 1661 C C . LEU A 1 207 ? -5.645 16.719 5.143 1.00 77.81 207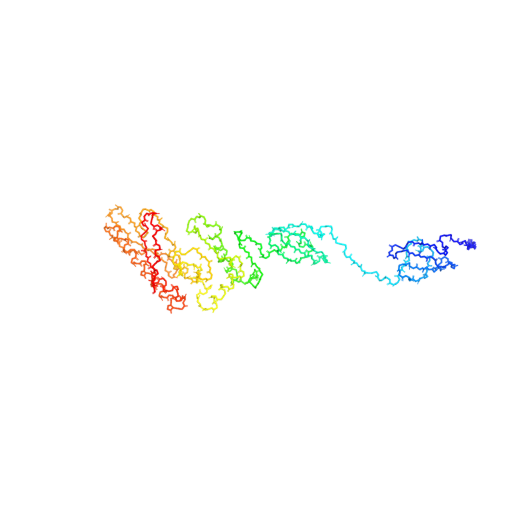 LEU A C 1
ATOM 1663 O O . LEU A 1 207 ? -5.682 17.450 6.135 1.00 77.81 207 LEU A O 1
ATOM 1667 N N . ASP A 1 208 ? -5.805 17.143 3.893 1.00 77.94 208 ASP A N 1
ATOM 1668 C CA . ASP A 1 208 ? -5.930 18.545 3.506 1.00 77.94 208 ASP A CA 1
ATOM 1669 C C . ASP A 1 208 ? -7.289 19.128 3.944 1.00 77.94 208 ASP A C 1
ATOM 1671 O O . ASP A 1 208 ? -7.356 20.291 4.339 1.00 77.94 208 ASP A O 1
ATOM 1675 N N . ASP A 1 209 ? -8.335 18.294 4.021 1.00 72.38 209 ASP A N 1
ATOM 1676 C CA . ASP A 1 209 ? -9.670 18.631 4.547 1.00 72.38 209 ASP A CA 1
ATOM 1677 C C . ASP A 1 209 ? -9.692 18.990 6.052 1.00 72.38 209 ASP A C 1
ATOM 1679 O O . ASP A 1 209 ? -10.747 19.280 6.617 1.00 72.38 209 ASP A O 1
ATOM 1683 N N . GLY A 1 210 ? -8.557 18.914 6.759 1.00 61.94 210 GLY A N 1
ATOM 1684 C CA . GLY A 1 210 ? -8.453 19.226 8.192 1.00 61.94 210 GLY A CA 1
ATOM 1685 C C . GLY A 1 210 ? -9.072 18.176 9.128 1.00 61.94 210 GLY A C 1
ATOM 1686 O O . GLY A 1 210 ? -8.852 18.224 10.342 1.00 61.94 210 GLY A O 1
ATOM 1687 N N . ASN A 1 211 ? -9.766 17.179 8.574 1.00 56.53 211 ASN A N 1
ATOM 1688 C CA . ASN A 1 211 ? -10.418 16.083 9.286 1.00 56.53 211 ASN A CA 1
ATOM 1689 C C . ASN A 1 211 ? -9.404 15.025 9.749 1.00 56.53 211 ASN A C 1
ATOM 1691 O O . ASN A 1 211 ? -9.240 13.976 9.131 1.00 56.53 211 ASN A O 1
ATOM 1695 N N . GLY A 1 212 ? -8.733 15.298 10.873 1.00 53.69 212 GLY A N 1
ATOM 1696 C CA . GLY A 1 212 ? -8.080 14.254 11.675 1.00 53.69 212 GLY A CA 1
ATOM 1697 C C . GLY A 1 212 ? -6.999 13.464 10.938 1.00 53.69 212 GLY A C 1
ATOM 1698 O O . GLY A 1 212 ? -6.984 12.244 11.029 1.00 53.69 212 GLY A O 1
ATOM 1699 N N . GLY A 1 213 ? -6.120 14.161 10.207 1.00 52.50 213 GLY A N 1
ATOM 1700 C CA . GLY A 1 213 ? -5.120 13.542 9.336 1.00 52.50 213 GLY A CA 1
ATOM 1701 C C . GLY A 1 213 ? -4.159 12.536 9.999 1.00 52.50 213 GLY A C 1
ATOM 1702 O O . GLY A 1 213 ? -4.326 12.125 11.138 1.00 52.50 213 GLY A O 1
ATOM 1703 N N . LEU A 1 214 ? -3.055 12.196 9.324 1.00 54.47 214 LEU A N 1
ATOM 1704 C CA . LEU A 1 214 ? -1.906 11.386 9.780 1.00 54.47 214 LEU A CA 1
ATOM 1705 C C . LEU A 1 214 ? -1.155 11.972 11.003 1.00 54.47 214 LEU A C 1
ATOM 1707 O O . LEU A 1 214 ? 0.033 11.701 11.225 1.00 54.47 214 LEU A O 1
ATOM 1711 N N . LYS A 1 215 ? -1.850 12.793 11.794 1.00 60.00 215 LYS A N 1
ATOM 1712 C CA . LYS A 1 215 ? -1.577 13.098 13.185 1.00 60.00 215 LYS A CA 1
ATOM 1713 C C . LYS A 1 215 ? -1.434 11.793 13.961 1.00 60.00 215 LYS A C 1
ATOM 1715 O O . LYS A 1 215 ? -2.039 10.762 13.673 1.00 60.00 215 LYS A O 1
ATOM 1720 N N . GLU A 1 216 ? -0.558 11.847 14.943 1.00 62.28 216 GLU A N 1
ATOM 1721 C CA . GLU A 1 216 ? -0.369 10.756 15.881 1.00 62.28 216 GLU A CA 1
ATOM 1722 C C . GLU A 1 216 ? -1.694 10.499 16.617 1.00 62.28 216 GLU A C 1
ATOM 1724 O O . GLU A 1 216 ? -2.323 11.439 17.097 1.00 62.28 216 GLU A O 1
ATOM 1729 N N . GLY A 1 217 ? -2.153 9.243 16.640 1.00 71.31 217 GLY A N 1
ATOM 1730 C CA . GLY A 1 217 ? -3.394 8.857 17.319 1.00 71.31 217 GLY A CA 1
ATOM 1731 C C . GLY A 1 217 ? -4.643 8.690 16.445 1.00 71.31 217 GLY A C 1
ATOM 1732 O O . GLY A 1 217 ? -5.721 8.568 17.024 1.00 71.31 217 GLY A O 1
ATOM 1733 N N . PHE A 1 218 ? -4.528 8.643 15.110 1.00 79.56 218 PHE A N 1
ATOM 1734 C CA . PHE A 1 218 ? -5.622 8.264 14.200 1.00 79.56 218 PHE A CA 1
ATOM 1735 C C . PHE A 1 218 ? -5.292 7.028 13.338 1.00 79.56 218 PHE A C 1
ATOM 1737 O O . PHE A 1 218 ? -4.163 6.858 12.875 1.00 79.56 218 PHE A O 1
ATOM 1744 N N . ASP A 1 219 ? -6.301 6.187 13.094 1.00 85.62 219 ASP A N 1
ATOM 1745 C CA . ASP A 1 219 ? -6.279 5.017 12.211 1.00 85.62 219 ASP A CA 1
ATOM 1746 C C . ASP A 1 219 ? -7.223 5.229 11.013 1.00 85.62 219 ASP A C 1
ATOM 1748 O O . ASP A 1 219 ? -8.183 5.990 11.099 1.00 85.62 219 ASP A O 1
ATOM 1752 N N . VAL A 1 220 ? -6.986 4.518 9.905 1.00 88.50 220 VAL A N 1
ATOM 1753 C CA . VAL A 1 220 ? -7.951 4.405 8.795 1.00 88.50 220 VAL A CA 1
ATOM 1754 C C . VAL A 1 220 ? -8.773 3.134 8.973 1.00 88.50 220 VAL A C 1
ATOM 1756 O O . VAL A 1 220 ? -8.210 2.032 8.935 1.00 88.50 220 VAL A O 1
ATOM 1759 N N . ASP A 1 221 ? -10.093 3.268 9.103 1.00 86.56 221 ASP A N 1
ATOM 1760 C CA . ASP A 1 221 ? -10.996 2.116 9.179 1.00 86.56 221 ASP A CA 1
ATOM 1761 C C . ASP A 1 221 ? -12.372 2.373 8.551 1.00 86.56 221 ASP A C 1
ATOM 1763 O O . ASP A 1 221 ? -12.787 3.513 8.354 1.00 86.56 221 ASP A O 1
ATOM 1767 N N . LYS A 1 222 ? -13.072 1.281 8.225 1.00 84.44 222 LYS A N 1
ATOM 1768 C CA . LYS A 1 222 ? -14.401 1.253 7.588 1.00 84.44 222 LYS A CA 1
ATOM 1769 C C . LYS A 1 222 ? -15.567 1.229 8.586 1.00 84.44 222 LYS A C 1
ATOM 1771 O O . LYS A 1 222 ? -16.684 1.627 8.260 1.00 84.44 222 LYS A O 1
ATOM 1776 N N . ASP A 1 223 ? -15.308 0.742 9.803 1.00 70.56 223 ASP A N 1
ATOM 1777 C CA . ASP A 1 223 ? -16.354 0.297 10.738 1.00 70.56 223 ASP A CA 1
ATOM 1778 C C . ASP A 1 223 ? -17.150 1.457 11.354 1.00 70.56 223 ASP A C 1
ATOM 1780 O O . ASP A 1 223 ? -18.233 1.255 11.895 1.00 70.56 223 ASP A O 1
ATOM 1784 N N . PHE A 1 224 ? -16.630 2.678 11.242 1.00 71.62 224 PHE A N 1
ATOM 1785 C CA . PHE A 1 224 ? -17.230 3.893 11.791 1.00 71.62 224 PHE A CA 1
ATOM 1786 C C . PHE A 1 224 ? -18.192 4.580 10.811 1.00 71.62 224 PHE A C 1
ATOM 1788 O O . PHE A 1 224 ? -19.025 5.389 11.217 1.00 71.62 224 PHE A O 1
ATOM 1795 N N . THR A 1 225 ? -18.101 4.250 9.522 1.00 70.94 225 THR A N 1
ATOM 1796 C CA . THR A 1 225 ? -18.969 4.805 8.473 1.00 70.94 225 THR A CA 1
ATOM 1797 C C . THR A 1 225 ? -20.143 3.882 8.184 1.00 70.94 225 THR A C 1
ATOM 1799 O O . THR A 1 225 ? -21.256 4.338 7.950 1.00 70.94 225 THR A O 1
ATOM 1802 N N . VAL A 1 226 ? -19.908 2.570 8.213 1.00 69.38 226 VAL A N 1
ATOM 1803 C CA . VAL A 1 226 ? -20.948 1.556 8.035 1.00 69.38 226 VAL A CA 1
ATOM 1804 C C . VAL A 1 226 ? -20.655 0.420 9.010 1.00 69.38 226 VAL A C 1
ATOM 1806 O O . VAL A 1 226 ? -19.729 -0.367 8.807 1.00 69.38 226 VAL A O 1
ATOM 1809 N N . LEU A 1 227 ? -21.427 0.347 10.095 1.00 67.25 227 LEU A N 1
ATOM 1810 C CA . LEU A 1 227 ? -21.236 -0.660 11.141 1.00 67.25 227 LEU A CA 1
ATOM 1811 C C . LEU A 1 227 ? -21.343 -2.074 10.553 1.00 67.25 227 LEU A C 1
ATOM 1813 O O . LEU A 1 227 ? -22.319 -2.414 9.890 1.00 67.25 227 LEU A O 1
ATOM 1817 N N . GLY A 1 228 ? -20.332 -2.907 10.808 1.00 70.12 228 GLY A N 1
ATOM 1818 C CA . GLY A 1 228 ? -20.277 -4.289 10.320 1.00 70.12 228 GLY A CA 1
ATOM 1819 C C . GLY A 1 228 ? -19.833 -4.442 8.862 1.00 70.12 228 GLY A C 1
ATOM 1820 O O . GLY A 1 228 ? -19.723 -5.574 8.382 1.00 70.12 228 GLY A O 1
ATOM 1821 N N . ASN A 1 229 ? -19.537 -3.341 8.166 1.00 81.94 229 ASN A N 1
ATOM 1822 C CA . ASN A 1 229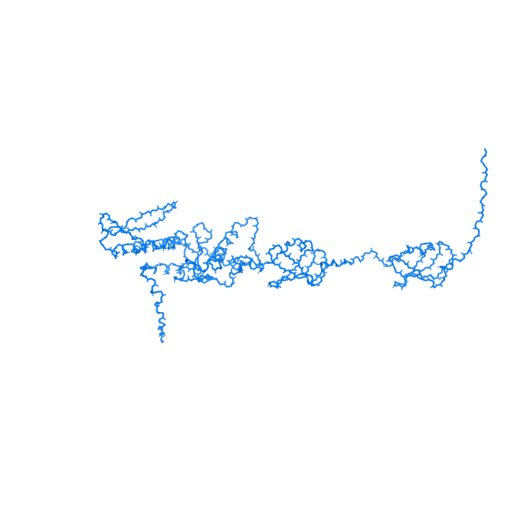 ? -18.984 -3.389 6.823 1.00 81.94 229 ASN A CA 1
ATOM 1823 C C . ASN A 1 229 ? -17.600 -4.051 6.811 1.00 81.94 229 ASN A C 1
ATOM 1825 O O . ASN A 1 229 ? -16.801 -3.935 7.735 1.00 81.94 229 ASN A O 1
ATOM 1829 N N . LYS A 1 230 ? -17.303 -4.756 5.724 1.00 87.00 230 LYS A N 1
ATOM 1830 C CA . LYS A 1 230 ? -16.038 -5.464 5.513 1.00 87.00 230 LYS A CA 1
ATOM 1831 C C . LYS A 1 230 ? -15.260 -4.963 4.302 1.00 87.00 230 LYS A C 1
ATOM 1833 O O . LYS A 1 230 ? -14.172 -5.467 4.042 1.00 87.00 230 LYS A O 1
ATOM 1838 N N . HIS A 1 231 ? -15.789 -3.968 3.599 1.00 93.06 231 HIS A N 1
ATOM 1839 C CA . HIS A 1 231 ? -15.192 -3.410 2.397 1.00 93.06 231 HIS A CA 1
ATOM 1840 C C . HIS A 1 231 ? -14.403 -2.127 2.692 1.00 93.06 231 HIS A C 1
ATOM 1842 O O . HIS A 1 231 ? -14.948 -1.186 3.271 1.00 93.06 231 HIS A O 1
ATOM 1848 N N . TYR A 1 232 ? -13.132 -2.087 2.292 1.00 94.19 232 TYR A N 1
ATOM 1849 C CA . TYR A 1 232 ? -12.259 -0.912 2.352 1.00 94.19 232 TYR A CA 1
ATOM 1850 C C . TYR A 1 232 ? -12.313 -0.139 1.023 1.00 94.19 232 TYR A C 1
ATOM 1852 O O . TYR A 1 232 ? -11.917 -0.667 -0.016 1.00 94.19 232 TYR A O 1
ATOM 1860 N N . SER A 1 233 ? -12.785 1.106 1.067 1.00 94.81 233 SER A N 1
ATOM 1861 C CA . SER A 1 233 ? -12.962 1.993 -0.093 1.00 94.81 233 SER A CA 1
ATOM 1862 C C . SER A 1 233 ? -13.010 3.463 0.347 1.00 94.81 233 SER A C 1
ATOM 1864 O O . SER A 1 233 ? -13.227 3.707 1.542 1.00 94.81 233 SER A O 1
ATOM 1866 N N . PRO A 1 234 ? -12.842 4.436 -0.568 1.00 92.00 234 PRO A N 1
ATOM 1867 C CA . PRO A 1 234 ? -12.980 5.860 -0.261 1.00 92.00 234 PRO A CA 1
ATOM 1868 C C . PRO A 1 234 ? -14.285 6.242 0.444 1.00 92.00 234 PRO A C 1
ATOM 1870 O O . PRO A 1 234 ? -14.2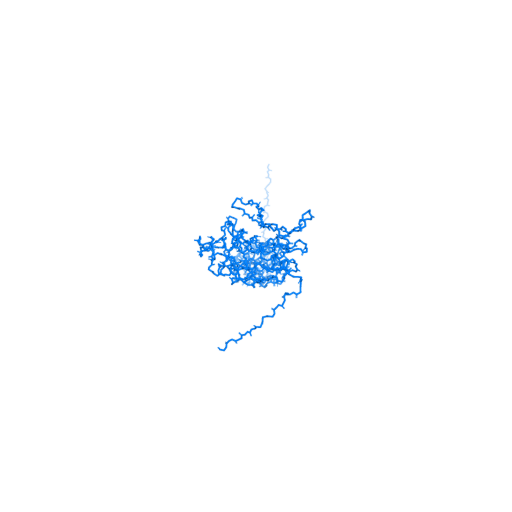88 7.143 1.281 1.00 92.00 234 PRO A O 1
ATOM 1873 N N . GLU A 1 235 ? -15.375 5.547 0.122 1.00 89.62 235 GLU A N 1
ATOM 1874 C CA . GLU A 1 235 ? -16.729 5.806 0.613 1.00 89.62 235 GLU A CA 1
ATOM 1875 C C . GLU A 1 235 ? -16.960 5.216 2.003 1.00 89.62 235 GLU A C 1
ATOM 1877 O O . GLU A 1 235 ? -17.784 5.704 2.776 1.00 89.62 235 GLU A O 1
ATOM 1882 N N . THR A 1 236 ? -16.254 4.132 2.325 1.00 89.00 236 THR A N 1
ATOM 1883 C CA . THR A 1 236 ? -16.466 3.392 3.568 1.00 89.00 236 THR A CA 1
ATOM 1884 C C . THR A 1 236 ? -15.444 3.744 4.631 1.00 89.00 236 THR A C 1
ATOM 1886 O O . THR A 1 236 ? -15.754 3.637 5.815 1.00 89.00 236 THR A O 1
ATOM 1889 N N . CYS A 1 237 ? -14.238 4.160 4.252 1.00 89.75 237 CYS A N 1
ATOM 1890 C CA . CYS A 1 237 ? -13.162 4.443 5.188 1.00 89.75 237 CYS A CA 1
ATOM 1891 C C . CYS A 1 237 ? -13.130 5.902 5.644 1.00 89.75 237 CYS A C 1
ATOM 1893 O O . CYS A 1 237 ? -13.339 6.823 4.864 1.00 89.75 237 CYS A O 1
ATOM 1895 N N . ASN A 1 238 ? -12.784 6.103 6.913 1.00 86.06 238 ASN A N 1
ATOM 1896 C CA . ASN A 1 238 ? -12.529 7.415 7.498 1.00 86.06 238 ASN A CA 1
ATOM 1897 C C . ASN A 1 238 ? -11.332 7.368 8.457 1.00 86.06 238 ASN A C 1
ATOM 1899 O O . ASN A 1 238 ? -10.926 6.293 8.912 1.00 86.06 238 ASN A O 1
ATOM 1903 N N . PHE A 1 239 ? -10.785 8.545 8.773 1.00 83.12 239 PHE A N 1
ATOM 1904 C CA . PHE A 1 239 ? -9.854 8.709 9.885 1.00 83.12 239 PHE A CA 1
ATOM 1905 C C . PHE A 1 239 ? -10.608 8.675 11.210 1.00 83.12 239 PHE A C 1
ATOM 1907 O O . PHE A 1 239 ? -11.575 9.409 11.415 1.00 83.12 239 PHE A O 1
ATOM 1914 N N . ILE A 1 240 ? -10.156 7.811 12.111 1.00 81.31 240 ILE A N 1
ATOM 1915 C CA . ILE A 1 240 ? -10.790 7.569 13.405 1.00 81.31 240 ILE A CA 1
ATOM 1916 C C . ILE A 1 240 ? -9.739 7.584 14.516 1.00 81.31 240 ILE A C 1
ATOM 1918 O O . ILE A 1 240 ? -8.617 7.137 14.288 1.00 81.31 240 ILE A O 1
ATOM 1922 N N . PRO A 1 241 ? -10.056 8.044 15.734 1.00 82.00 241 PRO A N 1
ATOM 1923 C CA . PRO A 1 241 ? -9.097 8.026 16.832 1.00 82.00 241 PRO A CA 1
ATOM 1924 C C . PRO A 1 241 ? -8.636 6.594 17.147 1.00 82.00 241 PRO A C 1
ATOM 1926 O O . PRO A 1 241 ? -9.451 5.735 17.492 1.00 82.00 241 PRO A O 1
ATOM 1929 N N . SER A 1 242 ? -7.330 6.321 17.081 1.00 84.12 242 SER A N 1
ATOM 1930 C CA . SER A 1 242 ? -6.750 4.984 17.287 1.00 84.12 242 SER A CA 1
ATOM 1931 C C . SER A 1 242 ? -7.093 4.411 18.666 1.00 84.12 242 SER A C 1
ATOM 1933 O O . SER A 1 242 ? -7.285 3.203 18.814 1.00 84.12 242 SER A O 1
ATOM 1935 N N . LYS A 1 243 ? -7.190 5.273 19.691 1.00 83.88 243 LYS A N 1
ATOM 1936 C CA . LYS A 1 243 ? -7.605 4.907 21.058 1.00 83.88 243 LYS A CA 1
ATOM 1937 C C . LYS A 1 243 ? -9.008 4.301 21.053 1.00 83.88 243 LYS A C 1
ATOM 1939 O O . LYS A 1 243 ? -9.216 3.206 21.576 1.00 83.88 243 LYS A O 1
ATOM 1944 N N . LEU A 1 244 ? -9.942 4.978 20.388 1.00 82.00 244 LEU A N 1
ATOM 1945 C CA . LEU A 1 244 ? -11.322 4.534 20.267 1.00 82.00 244 LEU A CA 1
ATOM 1946 C C . LEU A 1 244 ? -11.445 3.298 19.367 1.00 82.00 244 LEU A C 1
ATOM 1948 O O . LEU A 1 244 ? -12.136 2.348 19.730 1.00 82.00 244 LEU A O 1
ATOM 1952 N N . ASN A 1 245 ? -10.721 3.260 18.245 1.00 83.31 245 ASN A N 1
ATOM 1953 C CA . ASN A 1 245 ? -10.675 2.087 17.373 1.00 83.31 245 ASN A CA 1
ATOM 1954 C C . ASN A 1 245 ? -10.227 0.833 18.139 1.00 83.31 245 ASN A C 1
ATOM 1956 O O . ASN A 1 245 ? -10.876 -0.214 18.115 1.00 83.31 245 ASN A O 1
ATOM 1960 N N . ARG A 1 246 ? -9.136 0.947 18.904 1.00 81.38 246 ARG A N 1
ATOM 1961 C CA . ARG A 1 246 ? -8.629 -0.137 19.752 1.00 81.38 246 ARG A CA 1
ATOM 1962 C C . ARG A 1 246 ? -9.627 -0.551 20.831 1.00 81.38 246 ARG A C 1
ATOM 1964 O O . ARG A 1 246 ? -9.804 -1.744 21.067 1.00 81.38 246 ARG A O 1
ATOM 1971 N N . PHE A 1 247 ? -10.280 0.412 21.477 1.00 82.88 247 PHE A N 1
ATOM 1972 C CA . PHE A 1 247 ? -11.302 0.140 22.487 1.00 82.88 247 PHE A CA 1
ATOM 1973 C C . PHE A 1 247 ? -12.484 -0.670 21.923 1.00 82.88 247 PHE A C 1
ATOM 1975 O O . PHE A 1 247 ? -12.988 -1.585 22.579 1.00 82.88 247 PHE A O 1
ATOM 1982 N N . LEU A 1 248 ? -12.903 -0.386 20.687 1.00 78.75 248 LEU A N 1
ATOM 1983 C CA . LEU A 1 248 ? -13.992 -1.112 20.030 1.00 78.75 248 LEU A CA 1
ATOM 1984 C C . LEU A 1 248 ? -13.559 -2.493 19.523 1.00 78.75 248 LEU A C 1
ATOM 1986 O O . LEU A 1 248 ? -14.336 -3.441 19.619 1.00 78.75 248 LEU A O 1
ATOM 1990 N N . THR A 1 249 ? -12.325 -2.629 19.036 1.00 72.12 249 THR A N 1
ATOM 1991 C CA . THR A 1 249 ? -11.790 -3.879 18.466 1.00 72.12 249 THR A CA 1
ATOM 1992 C C . THR A 1 249 ? -11.290 -4.888 19.506 1.00 72.12 249 THR A C 1
ATOM 1994 O O . THR A 1 249 ? -11.258 -6.082 19.214 1.00 72.12 249 THR A O 1
ATOM 1997 N N . ALA A 1 250 ? -10.961 -4.473 20.736 1.00 63.53 250 ALA A N 1
ATOM 1998 C CA . ALA A 1 250 ? -10.436 -5.347 21.802 1.00 63.53 250 ALA A CA 1
ATOM 1999 C C . ALA A 1 250 ? -11.415 -6.435 22.318 1.00 63.53 250 ALA A C 1
ATOM 2001 O O . ALA A 1 250 ? -11.091 -7.183 23.244 1.00 63.53 250 ALA A O 1
ATOM 2002 N N . ASN A 1 251 ? -12.596 -6.569 21.709 1.00 56.72 251 ASN A N 1
ATOM 2003 C CA . ASN A 1 251 ? -13.695 -7.436 22.140 1.00 56.72 251 ASN A CA 1
ATOM 2004 C C . ASN A 1 251 ? -13.541 -8.887 21.670 1.00 56.72 251 ASN A C 1
ATOM 2006 O O . ASN A 1 251 ? -14.461 -9.456 21.081 1.00 56.72 251 ASN A O 1
ATOM 2010 N N . THR A 1 252 ? -12.400 -9.520 21.939 1.00 51.53 252 THR A N 1
ATOM 2011 C CA . THR A 1 252 ? -12.360 -10.985 21.861 1.00 51.53 252 THR A CA 1
ATOM 2012 C C . THR A 1 252 ? -13.190 -11.540 23.018 1.00 51.53 252 THR A C 1
ATOM 2014 O O . THR A 1 252 ? -13.005 -11.175 24.182 1.00 51.53 252 THR A O 1
ATOM 2017 N N . VAL A 1 253 ? -14.199 -12.347 22.690 1.00 54.84 253 VAL A N 1
ATOM 2018 C CA . VAL A 1 253 ? -14.955 -13.106 23.688 1.00 54.84 253 VAL A CA 1
ATOM 2019 C C . VAL A 1 253 ? -13.991 -14.137 24.260 1.00 54.84 253 VAL A C 1
ATOM 2021 O O . VAL A 1 253 ? -13.409 -14.918 23.511 1.00 54.84 253 VAL A O 1
ATOM 2024 N N . SER A 1 254 ? -13.782 -14.104 25.571 1.00 50.28 254 SER A N 1
ATOM 2025 C CA . SER A 1 254 ? -12.984 -15.104 26.271 1.00 50.28 254 SER A CA 1
ATOM 2026 C C . SER A 1 254 ? -13.917 -15.889 27.180 1.00 50.28 254 SER A C 1
ATOM 2028 O O . SER A 1 254 ? -14.232 -15.429 28.276 1.00 50.28 254 SER A O 1
ATOM 2030 N N . GLY A 1 255 ? -14.338 -17.068 26.723 1.00 63.38 255 GLY A N 1
ATOM 2031 C CA . GLY A 1 255 ? -15.204 -17.982 27.472 1.00 63.38 255 GLY A CA 1
ATOM 2032 C C . GLY A 1 255 ? -16.695 -17.840 27.156 1.00 63.38 255 GLY A C 1
ATOM 2033 O O . GLY A 1 255 ? -17.077 -17.255 26.148 1.00 63.38 255 GLY A O 1
ATOM 2034 N N . GLU A 1 256 ? -17.528 -18.413 28.024 1.00 77.19 256 GLU A N 1
ATOM 2035 C CA . GLU A 1 256 ? -18.987 -18.527 27.850 1.00 77.19 256 GLU A CA 1
ATOM 2036 C C . GLU A 1 256 ? -19.762 -17.271 28.279 1.00 77.19 256 GLU A C 1
ATOM 2038 O O . GLU A 1 256 ? -20.943 -17.121 27.970 1.00 77.19 256 GLU A O 1
ATOM 2043 N N . LEU A 1 257 ? -19.110 -16.353 28.999 1.00 82.81 257 LEU A N 1
ATOM 2044 C CA . LEU A 1 257 ? -19.745 -15.136 29.497 1.00 82.81 257 LEU A CA 1
ATOM 2045 C C . LEU A 1 257 ? -19.619 -13.983 28.486 1.00 82.81 257 LEU A C 1
ATOM 2047 O O . LEU A 1 257 ? -18.606 -13.877 27.784 1.00 82.81 257 LEU A O 1
ATOM 2051 N N . PRO A 1 258 ? -20.609 -13.070 28.433 1.00 82.38 258 PRO A N 1
ATOM 2052 C CA . PRO A 1 258 ? -20.519 -11.852 27.647 1.00 82.38 258 PRO A CA 1
ATOM 2053 C C . PRO A 1 258 ? -19.269 -11.052 28.009 1.00 82.38 258 PRO A C 1
ATOM 2055 O O . PRO A 1 258 ? -18.831 -11.007 29.162 1.00 82.38 258 PRO A O 1
ATOM 2058 N N . HIS A 1 259 ? -18.707 -10.376 27.012 1.00 82.56 259 HIS A N 1
ATOM 2059 C CA . HIS A 1 259 ? -17.534 -9.542 27.218 1.00 82.56 259 HIS A CA 1
ATOM 2060 C C . HIS A 1 259 ? -17.801 -8.483 28.303 1.00 82.56 259 HIS A C 1
ATOM 2062 O O . HIS A 1 259 ? -18.886 -7.909 28.368 1.00 82.56 259 HIS A O 1
ATOM 2068 N N . GLY A 1 260 ? -16.801 -8.235 29.151 1.00 86.25 260 GLY A N 1
ATOM 2069 C CA . GLY A 1 260 ? -16.915 -7.316 30.286 1.00 86.25 260 GLY A CA 1
ATOM 2070 C C . GLY A 1 260 ? -17.514 -7.930 31.552 1.00 86.25 260 GLY A C 1
ATOM 2071 O O . GLY A 1 260 ? -17.487 -7.284 32.596 1.00 86.25 260 GLY A O 1
ATOM 2072 N N . VAL A 1 261 ? -17.986 -9.181 31.496 1.00 89.38 261 VAL A N 1
ATOM 2073 C CA . VAL A 1 261 ? -18.535 -9.896 32.652 1.00 89.38 261 VAL A CA 1
ATOM 2074 C C . VAL A 1 261 ? -17.654 -11.085 33.028 1.00 89.38 261 VAL A C 1
ATOM 2076 O O . VAL A 1 261 ? -17.175 -11.831 32.176 1.00 89.38 261 VAL A O 1
ATOM 2079 N N . LYS A 1 262 ? -17.438 -11.276 34.330 1.00 90.56 262 LYS A N 1
ATOM 2080 C CA . LYS A 1 262 ? -16.767 -12.449 34.904 1.00 90.56 262 LYS A CA 1
ATOM 2081 C C . LYS A 1 262 ? -17.563 -12.976 36.089 1.00 90.56 262 LYS A C 1
ATOM 2083 O O . LYS A 1 262 ? -18.101 -12.187 36.856 1.00 90.56 262 LYS A O 1
ATOM 2088 N N . LEU A 1 263 ? -17.600 -14.290 36.283 1.00 90.12 263 LEU A N 1
ATOM 2089 C CA . LEU A 1 263 ? -18.154 -14.876 37.502 1.00 90.12 263 LEU A CA 1
ATOM 2090 C C . LEU A 1 263 ? -17.099 -14.833 38.615 1.00 90.12 263 LEU A C 1
ATOM 2092 O O . LEU A 1 263 ? -15.980 -15.314 38.435 1.00 90.12 263 LEU A O 1
ATOM 2096 N N . ASN A 1 264 ? -17.447 -14.259 39.765 1.00 89.19 264 ASN A N 1
ATOM 2097 C CA . ASN A 1 264 ? -16.647 -14.386 40.974 1.00 89.19 264 ASN A CA 1
ATOM 2098 C C . ASN A 1 264 ? -17.114 -15.621 41.751 1.00 89.19 264 ASN A C 1
ATOM 2100 O O . ASN A 1 264 ? -18.148 -15.591 42.419 1.00 89.19 264 ASN A O 1
ATOM 2104 N N . ASN A 1 265 ? -16.326 -16.693 41.669 1.00 87.88 265 ASN A N 1
ATOM 2105 C CA . ASN A 1 265 ? -16.664 -17.992 42.251 1.00 87.88 265 ASN A CA 1
ATOM 2106 C C . ASN A 1 265 ? -16.726 -17.990 43.785 1.00 87.88 265 ASN A C 1
ATOM 2108 O O . ASN A 1 265 ? -17.405 -18.837 44.347 1.00 87.88 265 ASN A O 1
ATOM 2112 N N . HIS A 1 266 ? -16.054 -17.056 44.466 1.00 88.94 266 HIS A N 1
ATOM 2113 C CA . HIS A 1 266 ? -16.024 -17.031 45.934 1.00 88.94 266 HIS A CA 1
ATOM 2114 C C . HIS A 1 266 ? -17.311 -16.483 46.550 1.00 88.94 266 HIS A C 1
ATOM 2116 O O . HIS A 1 266 ? -17.691 -16.881 47.645 1.00 88.94 266 HIS A O 1
ATOM 2122 N N . ILE A 1 267 ? -17.964 -15.549 45.858 1.00 91.75 267 ILE A N 1
ATOM 2123 C CA . ILE A 1 267 ? -19.182 -14.875 46.335 1.00 91.75 267 ILE A CA 1
ATOM 2124 C C . ILE A 1 267 ? -20.401 -15.185 45.462 1.00 91.75 267 ILE A C 1
ATOM 2126 O O . ILE A 1 267 ? -21.463 -14.616 45.690 1.00 91.75 267 ILE A O 1
ATOM 2130 N N . HIS A 1 268 ? -20.238 -16.048 44.453 1.00 90.88 268 HIS A N 1
ATOM 2131 C CA . HIS A 1 268 ? -21.268 -16.454 43.493 1.00 90.88 268 HIS A CA 1
ATOM 2132 C C . HIS A 1 268 ? -22.016 -15.274 42.844 1.00 90.88 268 HIS A C 1
ATOM 2134 O O . HIS A 1 268 ? -23.230 -15.315 42.664 1.00 90.88 268 HIS A O 1
ATOM 2140 N N . LYS A 1 269 ? -21.284 -14.208 42.489 1.00 94.38 269 LYS A N 1
ATOM 2141 C CA . LYS A 1 269 ? -21.828 -13.006 41.830 1.00 94.38 269 LYS A CA 1
ATOM 2142 C C . LYS A 1 269 ? -21.118 -12.702 40.521 1.00 94.38 269 LYS A C 1
ATOM 2144 O O . LYS A 1 269 ? -19.929 -12.986 40.363 1.00 94.38 269 LYS A O 1
ATOM 2149 N N . PHE A 1 270 ? -21.835 -12.067 39.602 1.00 93.00 270 PHE A N 1
ATOM 2150 C CA . PHE A 1 270 ? -21.298 -11.598 38.332 1.00 93.00 270 PHE A CA 1
ATOM 2151 C C . PHE A 1 270 ? -20.653 -10.228 38.505 1.00 93.00 270 PHE A C 1
ATOM 2153 O O . PHE A 1 270 ? -21.277 -9.267 38.941 1.00 93.00 270 PHE A O 1
ATOM 2160 N N . GLN A 1 271 ? -19.381 -10.136 38.159 1.00 93.25 271 GLN A N 1
ATOM 2161 C CA . GLN A 1 271 ? -18.601 -8.917 38.202 1.00 93.25 271 GLN A CA 1
ATOM 2162 C C . GLN A 1 271 ? -18.545 -8.275 36.821 1.00 93.25 271 GLN A C 1
ATOM 2164 O O . GLN A 1 271 ? -18.126 -8.919 35.858 1.00 93.25 271 GLN A O 1
ATOM 2169 N N . SER A 1 272 ? -18.898 -6.994 36.754 1.00 92.94 272 SER A N 1
ATOM 2170 C CA . SER A 1 272 ? -18.829 -6.189 35.538 1.00 92.94 272 SER A CA 1
ATOM 2171 C C . SER A 1 272 ? -17.621 -5.251 35.583 1.00 92.94 272 SER A C 1
ATOM 2173 O O . SER A 1 272 ? -17.357 -4.606 36.605 1.00 92.94 272 SER A O 1
ATOM 2175 N N . ARG A 1 273 ? -16.833 -5.214 34.503 1.00 91.50 273 ARG A N 1
ATOM 2176 C CA . ARG A 1 273 ? -15.649 -4.351 34.357 1.00 91.50 273 ARG A CA 1
ATOM 2177 C C . ARG A 1 273 ? -15.442 -3.937 32.904 1.00 91.50 273 ARG A C 1
ATOM 2179 O O . ARG A 1 273 ? -15.735 -4.702 31.987 1.00 91.50 273 ARG A O 1
ATOM 2186 N N . MET A 1 274 ? -14.834 -2.776 32.689 1.00 89.56 274 MET A N 1
ATOM 2187 C CA . MET A 1 274 ? -14.334 -2.363 31.377 1.00 89.56 274 MET A CA 1
ATOM 2188 C C . MET A 1 274 ? -12.881 -1.908 31.464 1.00 89.56 274 MET A C 1
ATOM 2190 O O . MET A 1 274 ? -12.464 -1.344 32.467 1.00 89.56 274 MET A O 1
ATOM 2194 N N . LYS A 1 275 ? -12.111 -2.152 30.402 1.00 88.00 275 LYS A N 1
ATOM 2195 C CA . LYS A 1 275 ? -10.743 -1.645 30.281 1.00 88.00 275 LYS A CA 1
ATOM 2196 C C . LYS A 1 275 ? -10.744 -0.419 29.393 1.00 88.00 275 LYS A C 1
ATOM 2198 O O . LYS A 1 275 ? -11.103 -0.531 28.222 1.00 88.00 275 LYS A O 1
ATOM 2203 N N . ILE A 1 276 ? -10.324 0.712 29.936 1.00 87.75 276 ILE A N 1
ATOM 2204 C CA . ILE A 1 276 ? -10.108 1.939 29.171 1.00 87.75 276 ILE A CA 1
ATOM 2205 C C . ILE A 1 276 ? -8.613 2.242 29.113 1.00 87.75 276 ILE A C 1
ATOM 2207 O O . ILE A 1 276 ? -7.802 1.634 29.809 1.00 87.75 276 ILE A O 1
ATOM 2211 N N . THR A 1 277 ? -8.224 3.125 28.206 1.00 83.94 277 THR A N 1
ATOM 2212 C CA . THR A 1 277 ? -6.867 3.672 28.166 1.00 83.94 277 THR A CA 1
ATOM 2213 C C . THR A 1 277 ? -6.976 5.135 28.562 1.00 83.94 277 THR A C 1
ATOM 2215 O O . THR A 1 277 ? -7.853 5.820 28.038 1.00 83.94 277 THR A O 1
ATOM 2218 N N . ASN A 1 278 ? -6.165 5.601 29.506 1.00 81.25 278 ASN A N 1
ATOM 2219 C CA . ASN A 1 278 ? -6.132 7.016 29.869 1.00 81.25 278 ASN A CA 1
ATOM 2220 C C . ASN A 1 278 ? -5.332 7.818 28.821 1.00 81.25 278 ASN A C 1
ATOM 2222 O O . ASN A 1 278 ? -4.853 7.266 27.825 1.00 81.25 278 ASN A O 1
ATOM 2226 N N . ASP A 1 279 ? -5.217 9.128 29.012 1.00 76.25 279 ASP A N 1
ATOM 2227 C CA . ASP A 1 279 ? -4.531 10.002 28.049 1.00 76.25 279 ASP A CA 1
ATOM 2228 C C . ASP A 1 279 ? -3.001 9.846 28.079 1.00 76.25 279 ASP A C 1
ATOM 2230 O O . ASP A 1 279 ? -2.324 10.188 27.112 1.00 76.25 279 ASP A O 1
ATOM 2234 N N . GLU A 1 280 ? -2.464 9.230 29.134 1.00 80.44 280 GLU A N 1
ATOM 2235 C CA . GLU A 1 280 ? -1.052 8.848 29.271 1.00 80.44 280 GLU A CA 1
ATOM 2236 C C . GLU A 1 280 ? -0.742 7.498 28.592 1.00 80.44 280 GLU A C 1
ATOM 2238 O O . GLU A 1 280 ? 0.411 7.074 28.511 1.00 80.44 280 GLU A O 1
ATOM 2243 N N . GLY A 1 281 ? -1.761 6.820 28.049 1.00 77.44 281 GLY A N 1
ATOM 2244 C CA . GLY A 1 281 ? -1.621 5.526 27.381 1.00 77.44 281 GLY A CA 1
ATOM 2245 C C . GLY A 1 281 ? -1.644 4.321 28.326 1.00 77.44 281 GLY A C 1
ATOM 2246 O O . GLY A 1 281 ? -1.471 3.183 27.873 1.00 77.44 281 GLY A O 1
ATOM 2247 N N . GLU A 1 282 ? -1.892 4.536 29.615 1.00 84.62 282 GLU A N 1
ATOM 2248 C CA . GLU A 1 282 ? -1.999 3.485 30.617 1.00 84.62 282 GLU A CA 1
ATOM 2249 C C . GLU A 1 282 ? -3.374 2.818 30.575 1.00 84.62 282 GLU A C 1
ATOM 2251 O O . GLU A 1 282 ? -4.397 3.436 30.272 1.00 84.62 282 GLU A O 1
ATOM 2256 N N . LYS A 1 283 ? -3.406 1.516 30.868 1.00 84.88 283 LYS A N 1
ATOM 2257 C CA . LYS A 1 283 ? -4.653 0.750 30.906 1.00 84.88 283 LYS A CA 1
ATOM 2258 C C . LYS A 1 283 ? -5.273 0.854 32.290 1.00 84.88 283 LYS A C 1
ATOM 2260 O O . LYS A 1 283 ? -4.659 0.433 33.264 1.00 84.88 283 LYS A O 1
ATOM 2265 N N . GLU A 1 284 ? -6.517 1.300 32.342 1.00 88.69 284 GLU A N 1
ATOM 2266 C CA . GLU A 1 284 ? -7.305 1.391 33.564 1.00 88.69 284 GLU A CA 1
ATOM 2267 C C . GLU A 1 284 ? -8.424 0.342 33.550 1.00 88.69 284 GLU A C 1
ATOM 2269 O O . GLU A 1 284 ? -9.165 0.206 32.571 1.00 88.69 284 GLU A O 1
ATOM 2274 N N . ASP A 1 285 ? -8.533 -0.421 34.638 1.00 88.69 285 ASP A N 1
ATOM 2275 C CA . ASP A 1 285 ? -9.621 -1.370 34.879 1.00 88.69 285 ASP A CA 1
ATOM 2276 C C . ASP A 1 285 ? -10.747 -0.667 35.654 1.00 88.69 285 ASP A C 1
ATOM 2278 O O . ASP A 1 285 ? -10.687 -0.517 36.873 1.00 88.69 285 ASP A O 1
ATOM 2282 N N . VAL A 1 286 ? -11.809 -0.279 34.951 1.00 91.56 286 VAL A N 1
ATOM 2283 C CA . VAL A 1 286 ? -12.982 0.364 35.546 1.00 91.56 286 VAL A CA 1
ATOM 2284 C C . VAL A 1 286 ? -13.929 -0.703 36.080 1.00 91.56 286 VAL A C 1
ATOM 2286 O O . VAL A 1 286 ? -14.452 -1.535 35.332 1.00 91.56 286 VAL A O 1
ATOM 2289 N N . TYR A 1 287 ? -14.154 -0.683 37.390 1.00 94.00 287 TYR A N 1
ATOM 2290 C CA . TYR A 1 287 ? -15.112 -1.554 38.058 1.00 94.00 287 TYR A CA 1
ATOM 2291 C C . TYR A 1 287 ? -16.531 -0.993 37.936 1.00 94.00 287 TYR A C 1
ATOM 2293 O O . TYR A 1 287 ? -16.783 0.144 38.317 1.00 94.00 287 TYR A O 1
ATOM 2301 N N . LEU A 1 288 ? -17.452 -1.806 37.412 1.00 95.31 288 LEU A N 1
ATOM 2302 C CA . LEU A 1 288 ? -18.834 -1.399 37.132 1.00 95.31 288 LEU A CA 1
ATOM 2303 C C . LEU A 1 288 ? -19.846 -1.998 38.114 1.00 95.31 288 LEU A C 1
ATOM 2305 O O . LEU A 1 288 ? -20.993 -1.566 38.146 1.00 95.31 288 LEU A O 1
ATOM 2309 N N . GLY A 1 289 ? -19.425 -2.972 38.926 1.00 95.44 289 GLY A N 1
ATOM 2310 C CA . GLY A 1 289 ? -20.256 -3.534 39.984 1.00 95.44 289 GLY A CA 1
ATOM 2311 C C . GLY A 1 289 ? -20.160 -5.049 40.137 1.00 95.44 289 GLY A C 1
ATOM 2312 O O . GLY A 1 289 ? -19.479 -5.758 39.386 1.00 95.44 289 GLY A O 1
ATOM 2313 N N . LEU A 1 290 ? -20.866 -5.524 41.161 1.00 95.69 290 LEU A N 1
ATOM 2314 C CA . LEU A 1 290 ? -21.142 -6.925 41.447 1.00 95.69 290 LEU A CA 1
ATOM 2315 C C . LEU A 1 290 ? -22.655 -7.108 41.433 1.00 95.69 290 LEU A C 1
ATOM 2317 O O . LEU A 1 290 ? -23.375 -6.408 42.140 1.00 95.69 290 LEU A O 1
ATOM 2321 N N . HIS A 1 291 ? -23.111 -8.074 40.655 1.00 95.81 291 HIS A N 1
ATOM 2322 C CA . HIS A 1 291 ? -24.512 -8.284 40.333 1.00 95.81 291 HIS A CA 1
ATOM 2323 C C . HIS A 1 291 ? -24.902 -9.727 40.619 1.00 95.81 291 HIS A C 1
ATOM 2325 O O . HIS A 1 291 ? -24.060 -10.630 40.587 1.00 95.81 291 HIS A O 1
ATOM 2331 N N . ASN A 1 292 ? -26.178 -9.951 40.913 1.00 94.25 292 ASN A N 1
ATOM 2332 C CA . ASN A 1 292 ? -26.656 -11.296 41.224 1.00 94.25 292 ASN A CA 1
ATOM 2333 C C . ASN A 1 292 ? -26.931 -12.090 39.942 1.00 94.25 292 ASN A C 1
ATOM 2335 O O . ASN A 1 292 ? -26.827 -13.313 39.947 1.00 94.25 292 ASN A O 1
ATOM 2339 N N . THR A 1 293 ? -27.234 -11.400 38.839 1.00 93.62 293 THR A N 1
ATOM 2340 C CA . THR A 1 293 ? -27.533 -12.026 37.549 1.00 93.62 293 THR A CA 1
ATOM 2341 C C . THR A 1 293 ? -26.537 -11.619 36.465 1.00 93.62 293 THR A C 1
ATOM 2343 O O . THR A 1 293 ? -25.900 -10.562 36.516 1.00 93.62 293 THR A O 1
ATOM 2346 N N . LEU A 1 294 ? -26.398 -12.490 35.463 1.00 90.94 294 LEU A N 1
ATOM 2347 C CA . LEU A 1 294 ? -25.575 -12.240 34.283 1.00 90.94 294 LEU A CA 1
ATOM 2348 C C . LEU A 1 294 ? -26.083 -11.029 33.489 1.00 90.94 294 LEU A C 1
ATOM 2350 O O . LEU A 1 294 ? -25.283 -10.235 32.996 1.00 90.94 294 LEU A O 1
ATOM 2354 N N . ASP A 1 295 ? -27.404 -10.881 33.403 1.00 91.50 295 ASP A N 1
ATOM 2355 C CA . ASP A 1 295 ? -28.060 -9.819 32.644 1.00 91.50 295 ASP A CA 1
ATOM 2356 C C . ASP A 1 295 ? -27.842 -8.449 33.289 1.00 91.50 295 ASP A C 1
ATOM 2358 O O . ASP A 1 295 ? -27.506 -7.499 32.587 1.00 91.50 295 ASP A O 1
ATOM 2362 N N . GLU A 1 296 ? -27.926 -8.350 34.620 1.00 94.88 296 GLU A N 1
ATOM 2363 C CA . GLU A 1 296 ? -27.587 -7.124 35.354 1.00 94.88 296 GLU A CA 1
ATOM 2364 C C . GLU A 1 296 ? -26.128 -6.708 35.114 1.00 94.88 296 GLU A C 1
ATOM 2366 O O . GLU A 1 296 ? -25.853 -5.547 34.804 1.00 94.88 296 GLU A O 1
ATOM 2371 N N . ALA A 1 297 ? -25.188 -7.656 35.206 1.00 93.38 297 ALA A N 1
ATOM 2372 C CA . ALA A 1 297 ? -23.772 -7.374 34.979 1.00 93.38 297 ALA A CA 1
ATOM 2373 C C . ALA A 1 297 ? -23.482 -6.955 33.532 1.00 93.38 297 ALA A C 1
ATOM 2375 O O . ALA A 1 297 ? -22.698 -6.027 33.297 1.00 93.38 297 ALA A O 1
ATOM 2376 N N . PHE A 1 298 ? -24.112 -7.624 32.563 1.00 91.69 298 PHE A N 1
ATOM 2377 C CA . PHE A 1 298 ? -23.975 -7.281 31.153 1.00 91.69 298 PHE A CA 1
ATOM 2378 C C . PHE A 1 298 ? -24.615 -5.928 30.838 1.00 91.69 298 PHE A C 1
ATOM 2380 O O . PHE A 1 298 ? -24.021 -5.140 30.106 1.00 91.69 298 PHE A O 1
ATOM 2387 N N . GLN A 1 299 ? -25.773 -5.617 31.421 1.00 93.62 299 GLN A N 1
ATOM 2388 C CA . GLN A 1 299 ? -26.425 -4.326 31.239 1.00 93.62 299 GLN A CA 1
ATOM 2389 C C . GLN A 1 299 ? -25.580 -3.186 31.823 1.00 93.62 299 GLN A C 1
ATOM 2391 O O . GLN A 1 299 ? -25.424 -2.162 31.161 1.00 93.62 299 GLN A O 1
ATOM 2396 N N . ALA A 1 300 ? -24.959 -3.376 32.994 1.00 94.25 300 ALA A N 1
ATOM 2397 C CA . ALA A 1 300 ? -24.012 -2.410 33.559 1.00 94.25 300 ALA A CA 1
ATOM 2398 C C . ALA A 1 300 ? -22.804 -2.178 32.631 1.00 94.25 300 ALA A C 1
ATOM 2400 O O . ALA A 1 300 ? -22.431 -1.034 32.369 1.00 94.25 300 ALA A O 1
ATOM 2401 N N . TYR A 1 301 ? -22.242 -3.253 32.064 1.00 92.31 301 TYR A N 1
ATOM 2402 C CA . TYR A 1 301 ? -21.160 -3.164 31.078 1.00 92.31 301 TYR A CA 1
ATOM 2403 C C . TYR A 1 301 ? -21.589 -2.418 29.812 1.00 92.31 301 TYR A C 1
ATOM 2405 O O . TYR A 1 301 ? -20.891 -1.515 29.350 1.00 92.31 301 TYR A O 1
ATOM 2413 N N . LYS A 1 302 ? -22.743 -2.796 29.253 1.00 91.06 302 LYS A N 1
ATOM 2414 C CA . LYS A 1 302 ? -23.323 -2.207 28.047 1.00 91.06 302 LYS A CA 1
ATOM 2415 C C . LYS A 1 302 ? -23.529 -0.707 28.216 1.00 91.06 302 LYS A C 1
ATOM 2417 O O . LYS A 1 302 ? -23.036 0.050 27.383 1.00 91.06 302 LYS A O 1
ATOM 2422 N N . THR A 1 303 ? -24.198 -0.288 29.290 1.00 93.19 303 THR A N 1
ATOM 2423 C CA . THR A 1 303 ? -24.444 1.129 29.580 1.00 93.19 303 THR A CA 1
ATOM 2424 C C . THR A 1 303 ? -23.126 1.897 29.673 1.00 93.19 303 THR A C 1
ATOM 2426 O O . THR A 1 303 ? -22.925 2.840 28.911 1.00 93.19 303 THR A O 1
ATOM 2429 N N . ALA A 1 304 ? -22.186 1.440 30.508 1.00 93.00 304 ALA A N 1
ATOM 2430 C CA . ALA A 1 304 ? -20.909 2.129 30.705 1.00 93.00 304 ALA A CA 1
ATOM 2431 C C . ALA A 1 304 ? -20.081 2.229 29.413 1.00 93.00 304 ALA A C 1
ATOM 2433 O O . ALA A 1 304 ? -19.486 3.266 29.117 1.00 93.00 304 ALA A O 1
ATOM 2434 N N . LYS A 1 305 ? -20.064 1.163 28.606 1.00 88.88 305 LYS A N 1
ATOM 2435 C CA . LYS A 1 305 ? -19.346 1.142 27.331 1.00 88.88 305 LYS A CA 1
ATOM 2436 C C . LYS A 1 305 ? -19.962 2.080 26.299 1.00 88.88 305 LYS A C 1
ATOM 2438 O O . LYS A 1 305 ? -19.226 2.804 25.634 1.00 88.88 305 LYS A O 1
ATOM 2443 N N . GLU A 1 306 ? -21.283 2.066 26.141 1.00 90.69 306 GLU A N 1
ATOM 2444 C CA . GLU A 1 306 ? -21.969 2.971 25.214 1.00 90.69 306 GLU A CA 1
ATOM 2445 C C . GLU A 1 306 ? -21.806 4.437 25.635 1.00 90.69 306 GLU A C 1
ATOM 2447 O O . GLU A 1 306 ? -21.569 5.289 24.780 1.00 90.69 306 GLU A O 1
ATOM 2452 N N . GLU A 1 307 ? -21.885 4.739 26.932 1.00 92.06 307 GLU A N 1
ATOM 2453 C CA . GLU A 1 307 ? -21.648 6.083 27.473 1.00 92.06 307 GLU A CA 1
ATOM 2454 C C . GLU A 1 307 ? -20.215 6.558 27.231 1.00 92.06 307 GLU A C 1
ATOM 2456 O O . GLU A 1 307 ? -20.016 7.679 26.759 1.00 92.06 307 GLU A O 1
ATOM 2461 N N . TYR A 1 308 ? -19.220 5.700 27.476 1.00 91.12 308 TYR A N 1
ATOM 2462 C CA . TYR A 1 308 ? -17.821 6.018 27.202 1.00 91.12 308 TYR A CA 1
ATOM 2463 C C . TYR A 1 308 ? -17.589 6.328 25.717 1.00 91.12 308 TYR A C 1
ATOM 2465 O O . TYR A 1 308 ? -17.013 7.363 25.389 1.00 91.12 308 TYR A O 1
ATOM 2473 N N . VAL A 1 309 ? -18.100 5.488 24.806 1.00 88.19 309 VAL A N 1
ATOM 2474 C CA . VAL A 1 309 ? -17.983 5.717 23.353 1.00 88.19 309 VAL A CA 1
ATOM 2475 C C . VAL A 1 309 ? -18.623 7.043 22.952 1.00 88.19 309 VAL A C 1
ATOM 2477 O O . VAL A 1 309 ? -18.004 7.815 22.222 1.00 88.19 309 VAL A O 1
ATOM 2480 N N . LYS A 1 310 ? -19.834 7.336 23.446 1.00 90.56 310 LYS A N 1
ATOM 2481 C CA . LYS A 1 310 ? -20.525 8.605 23.168 1.00 90.56 310 LYS A CA 1
ATOM 2482 C C . LYS A 1 310 ? -19.721 9.802 23.672 1.00 90.56 310 LYS A C 1
ATOM 2484 O O . LYS A 1 310 ? -19.589 10.779 22.940 1.00 90.56 310 LYS A O 1
ATOM 2489 N N . LYS A 1 311 ? -19.154 9.719 24.880 1.00 91.25 311 LYS A N 1
ATOM 2490 C CA . LYS A 1 311 ? -18.321 10.778 25.464 1.00 91.25 311 LYS A CA 1
ATOM 2491 C C . LYS A 1 311 ? -17.061 11.039 24.633 1.00 91.25 311 LYS A C 1
ATOM 2493 O O . LYS A 1 311 ? -16.793 12.193 24.305 1.00 91.25 311 LYS A O 1
ATOM 2498 N N . GLU A 1 312 ? -16.319 9.994 24.261 1.00 87.75 312 GLU A N 1
ATOM 2499 C CA . GLU A 1 312 ? -15.096 10.140 23.456 1.00 87.75 312 GLU A CA 1
ATOM 2500 C C . GLU A 1 312 ? -15.414 10.719 22.068 1.00 87.75 312 GLU A C 1
ATOM 2502 O O . GLU A 1 312 ? -14.758 11.656 21.616 1.00 87.75 312 GLU A O 1
ATOM 2507 N N . ILE A 1 313 ? -16.460 10.215 21.406 1.00 87.12 313 ILE A N 1
ATOM 2508 C CA . ILE A 1 313 ? -16.899 10.705 20.092 1.00 87.12 313 ILE A CA 1
ATOM 2509 C C . ILE A 1 313 ? -17.344 12.167 20.155 1.00 87.12 313 ILE A C 1
ATOM 2511 O O . ILE A 1 313 ? -16.942 12.954 19.301 1.00 87.12 313 ILE A O 1
ATOM 2515 N N . GLN A 1 314 ? -18.118 12.554 21.173 1.00 89.81 314 GLN A N 1
ATOM 2516 C CA . GLN A 1 314 ? -18.526 13.946 21.371 1.00 89.81 314 GLN A CA 1
ATOM 2517 C C . GLN A 1 314 ? -17.315 14.861 21.569 1.00 89.81 314 GLN A C 1
ATOM 2519 O O . GLN A 1 314 ? -17.247 15.925 20.960 1.00 89.81 314 GLN A O 1
ATOM 2524 N N . SER A 1 315 ? -16.349 14.443 22.392 1.00 87.81 315 SER A N 1
ATOM 2525 C CA . SER A 1 315 ? -15.112 15.194 22.625 1.00 87.81 315 SER A CA 1
ATOM 2526 C C . SER A 1 315 ? -14.338 15.409 21.322 1.00 87.81 315 SER A C 1
ATOM 2528 O O . SER A 1 315 ? -13.998 16.538 20.970 1.00 87.81 315 SER A O 1
ATOM 2530 N N . HIS A 1 316 ? -14.117 14.346 20.546 1.00 83.44 316 HIS A N 1
ATOM 2531 C CA . HIS A 1 316 ? -13.413 14.448 19.271 1.00 83.44 316 HIS A CA 1
ATOM 2532 C C . HIS A 1 316 ? -14.168 15.285 18.228 1.00 83.44 316 HIS A C 1
ATOM 2534 O O . HIS A 1 316 ? -13.529 16.034 17.491 1.00 83.44 316 HIS A O 1
ATOM 2540 N N . TYR A 1 317 ? -15.500 15.201 18.187 1.00 84.75 317 TYR A N 1
ATOM 2541 C CA . TYR A 1 317 ? -16.333 16.014 17.301 1.00 84.75 317 TYR A CA 1
ATOM 2542 C C . TYR A 1 317 ? -16.255 17.504 17.652 1.00 84.75 317 TYR A C 1
ATOM 2544 O O . TYR A 1 317 ? -15.983 18.327 16.783 1.00 84.75 317 TYR A O 1
ATOM 2552 N N . ASN A 1 318 ? -16.378 17.848 18.939 1.00 86.31 318 ASN A N 1
ATOM 2553 C CA . ASN A 1 318 ? -16.271 19.231 19.416 1.00 86.31 318 ASN A CA 1
ATOM 2554 C C . ASN A 1 318 ? -14.900 19.857 19.110 1.00 86.31 318 ASN A C 1
ATOM 2556 O O . ASN A 1 318 ? -14.802 21.062 18.903 1.00 86.31 318 ASN A O 1
ATOM 2560 N N . ASN A 1 319 ? -13.850 19.035 19.057 1.00 81.31 319 ASN A N 1
ATOM 2561 C CA . ASN A 1 319 ? -12.490 19.459 18.728 1.00 81.31 319 ASN A CA 1
ATOM 2562 C C . ASN A 1 319 ? -12.204 19.493 17.209 1.00 81.31 319 ASN A C 1
ATOM 2564 O O . ASN A 1 319 ? -11.051 19.669 16.816 1.00 81.31 319 ASN A O 1
ATOM 2568 N N . GLY A 1 320 ? -13.213 19.283 16.351 1.00 74.75 320 GLY A N 1
ATOM 2569 C CA . GLY A 1 320 ? -13.065 19.255 14.888 1.00 74.75 320 GLY A CA 1
ATOM 2570 C C . GLY A 1 320 ? -12.289 18.042 14.360 1.00 74.75 320 GLY A C 1
ATOM 2571 O O . GLY A 1 320 ? -11.772 18.060 13.249 1.00 74.75 320 GLY A O 1
ATOM 2572 N N . GLY A 1 321 ? -12.151 16.990 15.171 1.00 70.94 321 GLY A N 1
ATOM 2573 C CA . GLY A 1 321 ? -11.352 15.807 14.855 1.00 70.94 321 GLY A CA 1
ATOM 2574 C C . GLY A 1 321 ? -12.125 14.671 14.189 1.00 70.94 321 GLY A C 1
ATOM 2575 O O . GLY A 1 321 ? -11.550 13.600 14.015 1.00 70.94 321 GLY A O 1
ATOM 2576 N N . LEU A 1 322 ? -13.412 14.852 13.872 1.00 77.31 322 LEU A N 1
ATOM 2577 C CA . LEU A 1 322 ? -14.269 13.806 13.312 1.00 77.31 322 LEU A CA 1
ATOM 2578 C C . LEU A 1 322 ? -15.215 14.346 12.233 1.00 77.31 322 LEU A C 1
ATOM 2580 O O . LEU A 1 322 ? -15.917 15.322 12.494 1.00 77.31 322 LEU A O 1
ATOM 2584 N N . PRO A 1 323 ? -15.336 13.654 11.085 1.00 78.88 323 PRO A N 1
ATOM 2585 C CA . PRO A 1 323 ? -16.404 13.913 10.124 1.00 78.88 323 PRO A CA 1
ATOM 2586 C C . PRO A 1 323 ? -17.801 13.713 10.739 1.00 78.88 323 PRO A C 1
ATOM 2588 O O . PRO A 1 323 ? -18.014 12.777 11.516 1.00 78.88 323 PRO A O 1
ATOM 2591 N N . GLU A 1 324 ? -18.783 14.521 10.326 1.00 83.44 324 GLU A N 1
ATOM 2592 C CA . GLU A 1 324 ? -20.174 14.440 10.815 1.00 83.44 324 GLU A CA 1
ATOM 2593 C C . GLU A 1 324 ? -20.782 13.039 10.658 1.00 83.44 324 GLU A C 1
ATOM 2595 O O . GLU A 1 324 ? -21.398 12.513 11.586 1.00 83.44 324 GLU A O 1
ATOM 2600 N N . VAL A 1 325 ? -20.561 12.393 9.507 1.00 81.75 325 VAL A N 1
ATOM 2601 C CA . VAL A 1 325 ? -21.068 11.037 9.238 1.00 81.75 325 VAL A CA 1
ATOM 2602 C C . VAL A 1 325 ? -20.562 10.025 10.270 1.00 81.75 325 VAL A C 1
ATOM 2604 O O . VAL A 1 325 ? -21.332 9.201 10.764 1.00 81.75 325 VAL A O 1
ATOM 2607 N N . VAL A 1 326 ? -19.289 10.128 10.665 1.00 81.94 326 VAL A N 1
ATOM 2608 C CA . VAL A 1 326 ? -18.689 9.258 11.683 1.00 81.94 326 VAL A CA 1
ATOM 2609 C C . VAL A 1 326 ? -19.335 9.522 13.040 1.00 81.94 326 VAL A C 1
ATOM 2611 O O . VAL A 1 326 ? -19.730 8.580 13.727 1.00 81.94 326 VAL A O 1
ATOM 2614 N N . TYR A 1 327 ? -19.500 10.791 13.412 1.00 85.56 327 TYR A N 1
ATOM 2615 C CA . TYR A 1 327 ? -20.144 11.172 14.667 1.00 85.56 327 TYR A CA 1
ATOM 2616 C C . TYR A 1 327 ? -21.573 10.608 14.782 1.00 85.56 327 TYR A C 1
ATOM 2618 O O . TYR A 1 327 ? -21.893 9.912 15.753 1.00 85.56 327 TYR A O 1
ATOM 2626 N N . TYR A 1 328 ? -22.422 10.830 13.773 1.00 85.25 328 TYR A N 1
ATOM 2627 C CA . TYR A 1 328 ? -23.821 10.388 13.797 1.00 85.25 328 TYR A CA 1
ATOM 2628 C C . TYR A 1 328 ? -23.989 8.867 13.784 1.00 85.25 328 TYR A C 1
ATOM 2630 O O . TYR A 1 328 ? -24.939 8.345 14.375 1.00 85.25 328 TYR A O 1
ATOM 2638 N N . ASN A 1 329 ? -23.081 8.139 13.140 1.00 83.25 329 ASN A N 1
ATOM 2639 C CA . ASN A 1 329 ? -23.094 6.681 13.188 1.00 83.25 329 ASN A CA 1
ATOM 2640 C C . ASN A 1 329 ? -22.664 6.165 14.559 1.00 83.25 329 ASN A C 1
ATOM 2642 O O . ASN A 1 329 ? -23.293 5.265 15.120 1.00 83.25 329 ASN A O 1
ATOM 2646 N N . MET A 1 330 ? -21.635 6.773 15.143 1.00 82.81 330 MET A N 1
ATOM 2647 C CA . MET A 1 330 ? -21.087 6.315 16.411 1.00 82.81 330 MET A CA 1
ATOM 2648 C C . MET A 1 330 ? -21.955 6.667 17.619 1.00 82.81 330 MET A C 1
ATOM 2650 O O . MET A 1 330 ? -21.996 5.893 18.571 1.00 82.81 330 MET A O 1
ATOM 2654 N N . ILE A 1 331 ? -22.738 7.750 17.586 1.00 85.81 331 ILE A N 1
ATOM 2655 C CA . ILE A 1 331 ? -23.707 8.034 18.661 1.00 85.81 331 ILE A CA 1
ATOM 2656 C C . ILE A 1 331 ? -24.835 6.976 18.719 1.00 85.81 331 ILE A C 1
ATOM 2658 O O . ILE A 1 331 ? -25.439 6.716 19.771 1.00 85.81 331 ILE A O 1
ATOM 2662 N N . LYS A 1 332 ? -25.098 6.317 17.581 1.00 83.94 332 LYS A N 1
ATOM 2663 C CA . LYS A 1 332 ? -26.046 5.204 17.442 1.00 83.94 332 LYS A CA 1
ATOM 2664 C C . LYS A 1 332 ? -25.430 3.846 17.785 1.00 83.94 332 LYS A C 1
ATOM 2666 O O . LYS A 1 332 ? -26.166 2.864 17.801 1.00 83.94 332 LYS A O 1
ATOM 2671 N N . PHE A 1 333 ? -24.134 3.777 18.104 1.00 81.81 333 PHE A N 1
ATOM 2672 C CA . PHE A 1 333 ? -23.467 2.541 18.512 1.00 81.81 333 PHE A CA 1
ATOM 2673 C C . PHE A 1 333 ? -24.210 1.870 19.673 1.00 81.81 333 PHE A C 1
ATOM 2675 O O . PHE A 1 333 ? -24.595 2.530 20.644 1.00 81.81 333 PHE A O 1
ATOM 2682 N N . ARG A 1 334 ? -24.408 0.554 19.568 1.00 82.56 334 ARG A N 1
ATOM 2683 C CA . ARG A 1 334 ? -25.011 -0.274 20.613 1.00 82.56 334 ARG A CA 1
ATOM 2684 C C . ARG A 1 334 ? -24.163 -1.509 20.856 1.00 82.56 334 ARG A C 1
ATOM 2686 O O . ARG A 1 334 ? -23.701 -2.145 19.909 1.00 82.56 334 ARG A O 1
ATOM 2693 N N . VAL A 1 335 ? -23.989 -1.868 22.124 1.00 82.06 335 VAL A N 1
ATOM 2694 C CA . VAL A 1 335 ? -23.367 -3.138 22.503 1.00 82.06 335 VAL A CA 1
ATOM 2695 C C . VAL A 1 335 ? -24.434 -4.221 22.431 1.00 82.06 335 VAL A C 1
ATOM 2697 O O . VAL A 1 335 ? -25.463 -4.163 23.109 1.00 82.06 335 VAL A O 1
ATOM 2700 N N . VAL A 1 336 ? -24.174 -5.219 21.594 1.00 76.62 336 VAL A N 1
ATOM 2701 C CA . VAL A 1 336 ? -25.018 -6.404 21.443 1.00 76.62 336 VAL A CA 1
ATOM 2702 C C . VAL A 1 336 ? -24.413 -7.542 22.254 1.00 76.62 336 VAL A C 1
ATOM 2704 O O . VAL A 1 336 ? -23.189 -7.687 22.325 1.00 76.62 336 VAL A O 1
ATOM 2707 N N . ARG A 1 337 ? -25.264 -8.349 22.888 1.00 70.12 337 ARG A N 1
ATOM 2708 C CA . ARG A 1 337 ? -24.825 -9.595 23.513 1.00 70.12 337 ARG A CA 1
ATOM 2709 C C . ARG A 1 337 ? -24.486 -10.563 22.385 1.00 70.12 337 ARG A C 1
ATOM 2711 O O . ARG A 1 337 ? -25.306 -10.765 21.495 1.00 70.12 337 ARG A O 1
ATOM 2718 N N . ASN A 1 338 ? -23.292 -11.150 22.412 1.00 60.69 338 ASN A N 1
ATOM 2719 C CA . ASN A 1 338 ? -23.003 -12.304 21.564 1.00 60.69 338 ASN A CA 1
ATOM 2720 C C . ASN A 1 338 ? -23.773 -13.489 22.152 1.00 60.69 338 ASN A C 1
ATOM 2722 O O . ASN A 1 338 ? -23.239 -14.240 22.962 1.00 60.69 338 ASN A O 1
ATOM 2726 N N . GLU A 1 339 ? -25.054 -13.593 21.820 1.00 43.16 339 GLU A N 1
ATOM 2727 C CA . GLU A 1 339 ? -25.768 -14.855 21.945 1.00 43.16 339 GLU A CA 1
ATOM 2728 C C . GLU A 1 339 ? -25.171 -15.819 20.915 1.00 43.16 339 GLU A C 1
ATOM 2730 O O . GLU A 1 339 ? -24.601 -15.403 19.903 1.00 43.16 339 GLU A O 1
ATOM 2735 N N . THR A 1 340 ? -25.176 -17.100 21.253 1.00 35.53 340 THR A N 1
ATOM 2736 C CA . THR A 1 340 ? -24.544 -18.212 20.541 1.00 35.53 340 THR A CA 1
ATOM 2737 C C . THR A 1 340 ? -24.680 -18.093 19.013 1.00 35.53 340 THR A C 1
ATOM 2739 O O . THR A 1 340 ? -25.681 -17.597 18.512 1.00 35.53 340 THR A O 1
ATOM 2742 N N . LEU A 1 341 ? -23.650 -18.548 18.289 1.00 32.81 341 LEU A N 1
ATOM 2743 C CA . LEU A 1 341 ? -23.308 -18.371 16.861 1.00 32.81 341 LEU A CA 1
ATOM 2744 C C . LEU A 1 341 ? -24.393 -18.536 15.757 1.00 32.81 341 LEU A C 1
ATOM 2746 O O . LEU A 1 341 ? -24.028 -18.525 14.583 1.00 32.81 341 LEU A O 1
ATOM 2750 N N . GLU A 1 342 ? -25.687 -18.624 16.053 1.00 29.98 342 GLU A N 1
ATOM 2751 C CA . GLU A 1 342 ? -26.751 -18.905 15.077 1.00 29.98 342 GLU A CA 1
ATOM 2752 C C . GLU A 1 342 ? -27.570 -17.690 14.600 1.00 29.98 342 GLU A C 1
ATOM 2754 O O . GLU A 1 342 ? -28.260 -17.804 13.594 1.00 29.98 342 GLU A O 1
ATOM 2759 N N . SER A 1 343 ? -27.461 -16.492 15.190 1.00 29.28 343 SER A N 1
ATOM 2760 C CA . SER A 1 343 ? -28.311 -15.345 14.784 1.00 29.28 343 SER A CA 1
ATOM 2761 C C . SER A 1 343 ? -27.692 -14.360 13.777 1.00 29.28 343 SER A C 1
ATOM 2763 O O . SER A 1 343 ? -28.211 -13.264 13.572 1.00 29.28 343 SER A O 1
ATOM 2765 N N . LYS A 1 344 ? -26.595 -14.715 13.090 1.00 33.66 344 LYS A N 1
ATOM 2766 C CA . LYS A 1 344 ? -25.917 -13.793 12.147 1.00 33.66 344 LYS A CA 1
ATOM 2767 C C . LYS A 1 344 ? -26.631 -13.531 10.812 1.00 33.66 344 LYS A C 1
ATOM 2769 O O . LYS A 1 344 ? -26.066 -12.828 9.978 1.00 33.66 344 LYS A O 1
ATOM 2774 N N . PHE A 1 345 ? -27.861 -13.997 10.631 1.00 36.12 345 PHE A N 1
ATOM 2775 C CA . PHE A 1 345 ? -28.716 -13.604 9.511 1.00 36.12 345 PHE A CA 1
ATOM 2776 C C . PHE A 1 345 ? -30.135 -13.347 10.023 1.00 36.12 345 PHE A C 1
ATOM 2778 O O . PHE A 1 345 ? -30.990 -14.221 9.981 1.00 36.12 345 PHE A O 1
ATOM 2785 N N . GLY A 1 346 ? -30.353 -12.150 10.567 1.00 27.22 346 GLY A N 1
ATOM 2786 C CA . GLY A 1 346 ? -31.690 -11.578 10.692 1.00 27.22 346 GLY A CA 1
ATOM 2787 C C . GLY A 1 346 ? -31.999 -10.817 9.409 1.00 27.22 346 GLY A C 1
ATOM 2788 O O . GLY A 1 346 ? -31.251 -9.911 9.039 1.00 27.22 346 GLY A O 1
ATOM 2789 N N . ASP A 1 347 ? -33.050 -11.246 8.723 1.00 30.33 347 ASP A N 1
ATOM 2790 C CA . ASP A 1 347 ? -33.512 -10.770 7.425 1.00 30.33 347 ASP A CA 1
ATOM 2791 C C . ASP A 1 347 ? -33.567 -9.239 7.307 1.00 30.33 347 ASP A C 1
ATOM 2793 O O . ASP A 1 347 ? -34.276 -8.552 8.043 1.00 30.33 347 ASP A O 1
ATOM 2797 N N . PHE A 1 348 ? -32.874 -8.700 6.301 1.00 28.02 348 PHE A N 1
ATOM 2798 C CA . PHE A 1 348 ? -33.215 -7.395 5.742 1.00 28.02 348 PHE A CA 1
ATOM 2799 C C . PHE A 1 348 ? -34.458 -7.573 4.862 1.00 28.02 348 PHE A C 1
ATOM 2801 O O . PHE A 1 348 ? -34.357 -7.768 3.652 1.00 28.02 348 PHE A O 1
ATOM 2808 N N . THR A 1 349 ? -35.649 -7.504 5.455 1.00 26.66 349 THR A N 1
ATOM 2809 C CA . THR A 1 349 ? -36.856 -7.210 4.677 1.00 26.66 349 THR A CA 1
ATOM 2810 C C . THR A 1 349 ? -36.833 -5.734 4.306 1.00 26.66 349 THR A C 1
ATOM 2812 O O . THR A 1 349 ? -37.030 -4.859 5.150 1.00 26.66 349 THR A O 1
ATOM 2815 N N . VAL A 1 350 ? -36.570 -5.467 3.029 1.00 28.02 350 VAL A N 1
ATOM 2816 C CA . VAL A 1 350 ? -36.800 -4.171 2.392 1.00 28.02 350 VAL A CA 1
ATOM 2817 C C . VAL A 1 350 ? -38.305 -3.913 2.414 1.00 28.02 350 VAL A C 1
ATOM 2819 O O . VAL A 1 350 ? -39.055 -4.524 1.659 1.00 28.02 350 VAL A O 1
ATOM 2822 N N . THR A 1 351 ? -38.768 -3.021 3.284 1.00 28.38 351 THR A N 1
ATOM 2823 C CA . THR A 1 351 ? -40.064 -2.371 3.083 1.00 28.38 351 THR A CA 1
ATOM 2824 C C . THR A 1 351 ? -39.851 -1.186 2.156 1.00 28.38 351 THR A C 1
ATOM 2826 O O . THR A 1 351 ? -39.368 -0.139 2.586 1.00 28.38 351 THR A O 1
ATOM 2829 N N . GLU A 1 352 ? -40.201 -1.367 0.882 1.00 30.67 352 GLU A N 1
ATOM 2830 C CA . GLU A 1 352 ? -40.498 -0.263 -0.027 1.00 30.67 352 GLU A CA 1
ATOM 2831 C C . GLU A 1 352 ? -41.631 0.573 0.582 1.00 30.67 352 GLU A C 1
ATOM 2833 O O . GLU A 1 352 ? -42.717 0.061 0.866 1.00 30.67 352 GLU A O 1
ATOM 2838 N N . GLN A 1 353 ? -41.380 1.861 0.804 1.00 31.09 353 GLN A N 1
ATOM 2839 C CA . GLN A 1 353 ? -42.452 2.832 0.983 1.00 31.09 353 GLN A CA 1
ATOM 2840 C C . GLN A 1 353 ? -42.724 3.489 -0.370 1.00 31.09 353 GLN A C 1
ATOM 2842 O O . GLN A 1 353 ? -41.804 3.976 -1.025 1.00 31.09 353 GLN A O 1
ATOM 2847 N N . LYS A 1 354 ? -43.998 3.390 -0.763 1.00 34.81 354 LYS A N 1
ATOM 2848 C CA . LYS A 1 354 ? -44.628 3.950 -1.961 1.00 34.81 354 LYS A CA 1
ATOM 2849 C C . LYS A 1 354 ? -44.466 5.456 -2.096 1.00 34.81 354 LYS A C 1
ATOM 2851 O O . LYS A 1 354 ? -44.486 6.133 -1.043 1.00 34.81 354 LYS A O 1
#

Radius of gyration: 41.83 Å; chains: 1; bounding box: 134×38×113 Å

pLDDT: mean 82.08, std 17.79, range [26.66, 98.12]

Sequence (354 aa):
MPTPRVKNPRTSTTKNPDMETGIVHQSKHYGPVEVLEYIKANKVRVRFTESGTEIWGYSADIRNGRVKDPSIKKNVYKPRCPDDMGVGSIHKSNNYGSLVILKYNNAKSVDVRFILTGTLKSFTAGEIRRGEVKDPYYPKIWGVGFIGEGKYGKTRGNREHKRMNGVWTGILRRTCGDQHCGPYKNATICPEWHNFQNFAEWMQEKLDDGNGGLKEGFDVDKDFTVLGNKHYSPETCNFIPSKLNRFLTANTVSGELPHGVKLNNHIHKFQSRMKITNDEGEKEDVYLGLHNTLDEAFQAYKTAKEEYVKKEIQSHYNNGGLPEVVYYNMIKFRVVRNETLESKFGDFTVTEQK